Protein AF-A0A2G9U5D4-F1 (afdb_monomer)

Solvent-accessible surface area (backbone atoms only — not comparable to full-atom values): 11081 Å² total; per-residue (Å²): 141,69,71,67,62,56,55,55,47,53,54,52,52,55,51,50,53,53,52,48,56,51,50,54,49,53,50,51,51,49,51,50,51,59,58,58,65,70,75,65,90,74,86,70,88,57,79,79,78,77,76,72,78,80,72,72,90,71,63,67,60,67,72,62,49,59,72,67,43,84,50,100,70,32,22,86,14,58,31,61,30,86,85,62,40,39,37,40,33,22,24,51,44,82,57,93,80,40,85,80,23,40,10,20,43,31,41,34,37,51,57,90,76,40,58,48,74,53,70,69,26,66,78,26,69,26,54,30,43,24,41,40,47,34,89,79,41,76,62,35,34,40,36,20,7,63,58,15,35,42,36,36,25,45,88,66,45,78,75,45,74,44,75,39,75,92,70,39,40,29,58,40,60,49,73,78,48,91,48,26,37,36,38,24,30,95,68,89,47,75,47,77,47,78,65,134

pLDDT: mean 78.5, std 14.94, range [40.53, 95.31]

Radius of gyration: 25.46 Å; Cα contacts (8 Å, |Δi|>4): 356; chains: 1; bounding box: 59×68×62 Å

Organism: Teladorsagia circumcincta (NCBI:txid45464)

Sequence (196 aa):
MLRNSNAALHIRVSGLEVELAKKDRELTELIKRLQEGKSAGSAPLAPQLIVQQRGGRMFMNPERKEALAPGGVNADARAMDFNGEYWAVGVACSQARNIFSPFGIRILTISRQEFKLRECYPLHNGRSRVVVFSPFESSLLLSGGEDKRAVVSVDGAIRHQWRMPNEKPVWTGCWTAANKVSGGSLFVHIVQREFV

Mean predicted aligned error: 15.31 Å

Secondary structure (DSSP, 8-state):
--HHHHHHHHHHHHHHHHHHHHHHHHHHHHHHHHHHTTSSS----S---------S-----HHHHHTT--STTS-S-EEE-TTSSEEEEEEE---TT-SS--EEEEEEEE-SS-EEEEEEEEEESS-EEEEEE-SS-TTEEEEEETTSEEEEEETTEEEEEEEPGGGPPP-EEEEEETTEEEEE-SS--EEEEE--

Foldseek 3Di:
DPVVVVVVVVVVVVVVVVVVVVVVVVVVVVVVCVVVVVPDDDDPPPPPPPPPPLDDDADDDPVVVVQQDDDPFFAPEWDAAPVNQKIKGKGQQPPPPCQPQRIFIWIWGDDSHYTDTDHTQRDHNDTKQYWYADNVDRQWIWIWFPQQKIFIDGPSHTPDMDRHPPNAGFNDKDAPDPQWIWTAGPPGDTDIDGDD

Structure (mmCIF, N/CA/C/O backbone):
data_AF-A0A2G9U5D4-F1
#
_entry.id   AF-A0A2G9U5D4-F1
#
loop_
_atom_site.group_PDB
_atom_site.id
_atom_site.type_symbol
_atom_site.label_atom_id
_atom_site.label_alt_id
_atom_site.label_comp_id
_atom_site.label_asym_id
_atom_site.label_entity_id
_atom_site.label_seq_id
_atom_site.pdbx_PDB_ins_code
_atom_site.Cartn_x
_atom_site.Cartn_y
_atom_site.Cartn_z
_atom_site.occupancy
_atom_site.B_iso_or_equiv
_atom_site.auth_seq_id
_atom_site.auth_comp_id
_atom_site.auth_asym_id
_atom_site.auth_atom_id
_atom_site.pdbx_PDB_model_num
ATOM 1 N N . MET A 1 1 ? 1.155 53.163 40.309 1.00 52.00 1 MET A N 1
ATOM 2 C CA . MET A 1 1 ? 0.287 52.924 39.130 1.00 52.00 1 MET A CA 1
ATOM 3 C C . MET A 1 1 ? -0.081 51.432 38.944 1.00 52.00 1 MET A C 1
ATOM 5 O O . MET A 1 1 ? -0.093 50.959 37.822 1.00 52.00 1 MET A O 1
ATOM 9 N N . LEU A 1 2 ? -0.412 50.671 40.005 1.00 53.62 2 LEU A N 1
ATOM 10 C CA . LEU A 1 2 ? -0.672 49.209 39.916 1.00 53.62 2 LEU A CA 1
ATOM 11 C C . LEU A 1 2 ? -2.126 48.784 40.216 1.00 53.62 2 LEU A C 1
ATOM 13 O O . LEU A 1 2 ? -2.500 47.650 39.939 1.00 53.62 2 LEU A O 1
ATOM 17 N N . ARG A 1 3 ? -2.971 49.672 40.762 1.00 54.25 3 ARG A N 1
ATOM 18 C CA . ARG A 1 3 ? -4.353 49.327 41.156 1.00 54.25 3 ARG A CA 1
ATOM 19 C C . ARG A 1 3 ? -5.344 49.256 39.984 1.00 54.25 3 ARG A C 1
ATOM 21 O O . ARG A 1 3 ? -6.248 48.430 40.024 1.00 54.25 3 ARG A O 1
ATOM 28 N N . ASN A 1 4 ? -5.154 50.052 38.930 1.00 57.28 4 ASN A N 1
ATOM 29 C CA . ASN A 1 4 ? -6.104 50.115 37.807 1.00 57.28 4 ASN A CA 1
ATOM 30 C C . ASN A 1 4 ? -6.000 48.912 36.852 1.00 57.28 4 ASN A C 1
ATOM 32 O O . ASN A 1 4 ? -6.996 48.529 36.243 1.00 57.28 4 ASN A O 1
ATOM 36 N N . SER A 1 5 ? -4.829 48.275 36.759 1.00 58.66 5 SER A N 1
ATOM 37 C CA . SER A 1 5 ? -4.613 47.120 35.877 1.00 58.66 5 SER A CA 1
ATOM 38 C C . SER A 1 5 ? -5.345 45.860 36.357 1.00 58.66 5 SER A C 1
ATOM 40 O O . SER A 1 5 ? -5.852 45.103 35.535 1.00 58.66 5 SER A O 1
ATOM 42 N N . ASN A 1 6 ? -5.478 45.658 37.675 1.00 64.94 6 ASN A N 1
ATOM 43 C CA . ASN A 1 6 ? -6.210 44.512 38.232 1.00 64.94 6 ASN A CA 1
ATOM 44 C C . ASN A 1 6 ? -7.722 44.612 37.998 1.00 64.94 6 ASN A C 1
ATOM 46 O O . ASN A 1 6 ? -8.355 43.613 37.671 1.00 64.94 6 ASN A O 1
ATOM 50 N N . ALA A 1 7 ? -8.303 45.810 38.101 1.00 71.44 7 ALA A N 1
ATOM 51 C CA . ALA A 1 7 ? -9.727 46.008 37.831 1.00 71.44 7 ALA A CA 1
ATOM 52 C C . ALA A 1 7 ? -10.073 45.723 36.357 1.00 71.44 7 ALA A C 1
ATOM 54 O O . ALA A 1 7 ? -11.053 45.039 36.070 1.00 71.44 7 ALA A O 1
ATOM 55 N N . ALA A 1 8 ? -9.230 46.175 35.424 1.00 73.00 8 ALA A N 1
ATOM 56 C CA . ALA A 1 8 ? -9.409 45.907 33.997 1.00 73.00 8 ALA A CA 1
ATOM 57 C C . ALA A 1 8 ? -9.300 44.409 33.656 1.00 73.00 8 ALA A C 1
ATOM 59 O O . ALA A 1 8 ? -10.052 43.907 32.819 1.00 73.00 8 ALA A O 1
ATOM 60 N N . LEU A 1 9 ? -8.400 43.679 34.325 1.00 75.31 9 LEU A N 1
ATOM 61 C CA . LEU A 1 9 ? -8.276 42.229 34.168 1.00 75.31 9 LEU A CA 1
ATOM 62 C C . LEU A 1 9 ? -9.504 41.490 34.703 1.00 75.31 9 LEU A C 1
ATOM 64 O O . LEU A 1 9 ? -10.021 40.624 34.004 1.00 75.31 9 LEU A O 1
ATOM 68 N N . HIS A 1 10 ? -10.015 41.863 35.879 1.00 73.69 10 HIS A N 1
ATOM 69 C CA . HIS A 1 10 ? -11.231 41.257 36.428 1.00 73.69 10 HIS A CA 1
ATOM 70 C C . HIS A 1 10 ? -12.439 41.449 35.507 1.00 73.69 10 HIS A C 1
ATOM 72 O O . HIS A 1 10 ? -13.151 40.488 35.236 1.00 73.69 10 HIS A O 1
ATOM 78 N N . ILE A 1 11 ? -12.621 42.649 34.949 1.00 79.88 11 ILE A N 1
ATOM 79 C CA . ILE A 1 11 ? -13.705 42.924 33.992 1.00 79.88 11 ILE A CA 1
ATOM 80 C C . ILE A 1 11 ? -13.567 42.047 32.741 1.00 79.88 11 ILE A C 1
ATOM 82 O O . ILE A 1 11 ? -14.552 41.495 32.252 1.00 79.88 11 ILE A O 1
ATOM 86 N N . ARG A 1 12 ? -12.343 41.882 32.228 1.00 80.31 12 ARG A N 1
ATOM 87 C CA . ARG A 1 12 ? -12.081 41.056 31.044 1.00 80.31 12 ARG A CA 1
ATOM 88 C C . ARG A 1 12 ? -12.312 39.567 31.309 1.00 80.31 12 ARG A C 1
ATOM 90 O O . ARG A 1 12 ? -12.864 38.894 30.446 1.00 80.31 12 ARG A O 1
ATOM 97 N N . VAL A 1 13 ? -11.922 39.068 32.482 1.00 83.31 13 VAL A N 1
ATOM 98 C CA . VAL A 1 13 ? -12.158 37.673 32.888 1.00 83.31 13 VAL A CA 1
ATOM 99 C C . VAL A 1 13 ? -13.655 37.405 33.013 1.00 83.31 13 VAL A C 1
ATOM 101 O O . VAL A 1 13 ? -14.147 36.474 32.386 1.00 83.31 13 VAL A O 1
ATOM 104 N N . SER A 1 14 ? -14.404 38.276 33.694 1.00 81.69 14 SER A N 1
ATOM 105 C CA . SER A 1 14 ? -15.862 38.134 33.793 1.00 81.69 14 SER A CA 1
ATOM 106 C C . SER A 1 14 ? -16.560 38.231 32.430 1.00 81.69 14 SER A C 1
ATOM 108 O O . SER A 1 14 ? -17.530 37.520 32.184 1.00 81.69 14 SER A O 1
ATOM 110 N N . GLY A 1 15 ? -16.056 39.057 31.505 1.00 84.12 15 GLY A N 1
ATOM 111 C CA . GLY A 1 15 ? -16.557 39.098 30.127 1.00 84.12 15 GLY A CA 1
ATOM 112 C C . GLY A 1 15 ? -16.364 37.774 29.377 1.00 84.12 15 GLY A C 1
ATOM 113 O O . GLY A 1 15 ? -17.283 37.307 28.707 1.00 84.12 15 GLY A O 1
ATOM 114 N N . LEU A 1 16 ? -15.200 37.138 29.540 1.00 82.94 16 LEU A N 1
ATOM 115 C CA . LEU A 1 16 ? -14.899 35.838 28.932 1.00 82.94 16 LEU A CA 1
ATOM 116 C C . LEU A 1 16 ? -15.737 34.702 29.535 1.00 82.94 16 LEU A C 1
ATOM 118 O O . LEU A 1 16 ? -16.165 33.815 28.804 1.00 82.94 16 LEU A O 1
ATOM 122 N N . GLU A 1 17 ? -16.021 34.740 30.838 1.00 85.81 17 GLU A N 1
ATOM 123 C CA . GLU A 1 17 ? -16.899 33.763 31.502 1.00 85.81 17 GLU A CA 1
ATOM 124 C C . GLU A 1 17 ? -18.336 33.824 30.961 1.00 85.81 17 GLU A C 1
ATOM 126 O O . GLU A 1 17 ? -18.965 32.790 30.726 1.00 85.81 17 GLU A O 1
ATOM 131 N N . VAL A 1 18 ? -18.844 35.031 30.692 1.00 90.69 18 VAL A N 1
ATOM 132 C CA . VAL A 1 18 ? -20.168 35.225 30.079 1.00 90.69 18 VAL A CA 1
ATOM 133 C C . VAL A 1 18 ? -20.194 34.707 28.641 1.00 90.69 18 VAL A C 1
ATOM 135 O O . VAL A 1 18 ? -21.164 34.065 28.227 1.00 90.69 18 VAL A O 1
ATOM 138 N N . GLU A 1 19 ? -19.136 34.962 27.871 1.00 88.00 19 GLU A N 1
ATOM 139 C CA . GLU A 1 19 ? -19.034 34.493 26.490 1.00 88.00 19 GLU A CA 1
ATOM 140 C C . GLU A 1 19 ? -18.920 32.963 26.415 1.00 88.00 19 GLU A C 1
ATOM 142 O O . GLU A 1 19 ? -19.591 32.337 25.590 1.00 88.00 19 GLU A O 1
ATOM 147 N N . LEU A 1 20 ? -18.173 32.352 27.339 1.00 88.44 20 LEU A N 1
ATOM 148 C CA . LEU A 1 20 ? -18.082 30.901 27.487 1.00 88.44 20 LEU A CA 1
ATOM 149 C C . LEU A 1 20 ? -19.451 30.287 27.806 1.00 88.44 20 LEU A C 1
ATOM 151 O O . LEU A 1 20 ? -19.902 29.389 27.098 1.00 88.44 20 LEU A O 1
ATOM 155 N N . ALA A 1 21 ? -20.175 30.843 28.782 1.00 89.56 21 ALA A N 1
ATOM 156 C CA . ALA A 1 21 ? -21.513 30.371 29.136 1.00 89.56 21 ALA A CA 1
ATOM 157 C C . ALA A 1 21 ? -22.518 30.504 27.976 1.00 89.56 21 ALA A C 1
ATOM 159 O O . ALA A 1 21 ? -23.433 29.687 27.832 1.00 89.56 21 ALA A O 1
ATOM 160 N N . LYS A 1 22 ? -22.366 31.525 27.123 1.00 91.00 22 LYS A N 1
ATOM 161 C CA . LYS A 1 22 ? -23.173 31.674 25.905 1.00 91.00 22 LYS A CA 1
ATOM 162 C C . LYS A 1 22 ? -22.836 30.588 24.880 1.00 91.00 22 LYS A C 1
ATOM 164 O O . LYS A 1 22 ? -23.752 29.997 24.309 1.00 91.00 22 LYS A O 1
ATOM 169 N N . LYS A 1 23 ? -21.550 30.289 24.684 1.00 89.44 23 LYS A N 1
ATOM 170 C CA . LYS A 1 23 ? -21.090 29.232 23.772 1.00 89.44 23 LYS A CA 1
ATOM 171 C C . LYS A 1 23 ? -21.523 27.840 24.222 1.00 89.44 23 LYS A C 1
ATOM 173 O O . LYS A 1 23 ? -21.958 27.058 23.382 1.00 89.44 23 LYS A O 1
ATOM 178 N N . ASP A 1 24 ? -21.516 27.564 25.522 1.00 89.56 24 ASP A N 1
ATOM 179 C CA . ASP A 1 24 ? -22.004 26.293 26.069 1.00 89.56 24 ASP A CA 1
ATOM 180 C C . ASP A 1 24 ? -23.501 26.085 25.802 1.00 89.56 24 ASP A C 1
ATOM 182 O O . ASP A 1 24 ? -23.939 24.980 25.466 1.00 89.56 24 ASP A O 1
ATOM 186 N N . ARG A 1 25 ? -24.300 27.158 25.873 1.00 90.50 25 ARG A N 1
ATOM 187 C CA . ARG A 1 25 ? -25.726 27.109 25.511 1.00 90.50 25 ARG A CA 1
ATOM 188 C C . ARG A 1 25 ? -25.926 26.871 24.017 1.00 90.50 25 ARG A C 1
ATOM 190 O O . ARG A 1 25 ? -26.720 26.005 23.663 1.00 90.50 25 ARG A O 1
ATOM 197 N N . GLU A 1 26 ? -25.185 27.580 23.162 1.00 89.88 26 GLU A N 1
ATOM 198 C CA . GLU A 1 26 ? -25.213 27.373 21.703 1.00 89.88 26 GLU A CA 1
ATOM 199 C C . GLU A 1 26 ? -24.863 25.918 21.347 1.00 89.88 26 GLU A C 1
ATOM 201 O O . GLU A 1 26 ? -25.551 25.286 20.548 1.00 89.88 26 GLU A O 1
ATOM 206 N N . LEU A 1 27 ? -23.834 25.357 21.988 1.00 85.94 27 LEU A N 1
ATOM 207 C CA . LEU A 1 27 ? -23.384 23.983 21.770 1.00 85.94 27 LEU A CA 1
ATOM 208 C C . LEU A 1 27 ? -24.437 22.967 22.231 1.00 85.94 27 LEU A C 1
ATOM 210 O O . LEU A 1 27 ? -24.729 22.010 21.513 1.00 85.94 27 LEU A O 1
ATOM 214 N N . THR A 1 28 ? -25.065 23.206 23.383 1.00 89.69 28 THR A N 1
ATOM 215 C CA . THR A 1 28 ? -26.157 22.362 23.894 1.00 89.69 28 THR A CA 1
ATOM 216 C C . THR A 1 28 ? -27.368 22.386 22.957 1.00 89.69 28 THR A C 1
ATOM 218 O O . THR A 1 28 ? -27.962 21.343 22.680 1.00 89.69 28 THR A O 1
ATOM 221 N N . GLU A 1 29 ? -27.717 23.554 22.416 1.00 89.50 29 GLU A N 1
ATOM 222 C CA . GLU A 1 29 ? -28.816 23.695 21.460 1.00 89.50 29 GLU A CA 1
ATOM 223 C C . GLU A 1 29 ? -28.506 23.006 20.121 1.00 89.50 29 GLU A C 1
ATOM 225 O O . GLU A 1 29 ? -29.367 22.324 19.564 1.00 89.50 29 GLU A O 1
ATOM 230 N N . LEU A 1 30 ? -27.266 23.104 19.632 1.00 82.44 30 LEU A N 1
ATOM 231 C CA . LEU A 1 30 ? -26.800 22.384 18.442 1.00 82.44 30 LEU A CA 1
ATOM 232 C C . LEU A 1 30 ? -26.845 20.864 18.628 1.00 82.44 30 LEU A C 1
ATOM 234 O O . LEU A 1 30 ? -27.317 20.163 17.733 1.00 82.44 30 LEU A O 1
ATOM 238 N N . ILE A 1 31 ? -26.407 20.353 19.783 1.00 86.62 31 ILE A N 1
ATOM 239 C CA . ILE A 1 31 ? -26.500 18.923 20.115 1.00 86.62 31 ILE A CA 1
ATOM 240 C C . ILE A 1 31 ? -27.961 18.475 20.116 1.00 86.62 31 ILE A C 1
ATOM 242 O O . ILE A 1 31 ? -28.288 17.444 19.527 1.00 86.62 31 ILE A O 1
ATOM 246 N N . LYS A 1 32 ? -28.847 19.265 20.730 1.00 87.31 32 LYS A N 1
ATOM 247 C CA . LYS A 1 32 ? -30.279 18.971 20.778 1.00 87.31 32 LYS A CA 1
ATOM 248 C C . LYS A 1 32 ? -30.892 18.942 19.374 1.00 87.31 32 LYS A C 1
ATOM 250 O O . LYS A 1 32 ? -31.541 17.962 19.027 1.00 87.31 32 LYS A O 1
ATOM 255 N N . ARG A 1 33 ? -30.596 19.929 18.519 1.00 81.75 33 ARG A N 1
ATOM 256 C CA . ARG A 1 33 ? -31.046 19.953 17.112 1.00 81.75 33 ARG A CA 1
ATOM 257 C C . ARG A 1 33 ? -30.492 18.786 16.288 1.00 81.75 33 ARG A C 1
ATOM 259 O O . ARG A 1 33 ? -31.198 18.267 15.432 1.00 81.75 33 ARG A O 1
ATOM 266 N N . LEU A 1 34 ? -29.259 18.345 16.545 1.00 77.06 34 LEU A N 1
ATOM 267 C CA . LEU A 1 34 ? -28.669 17.153 15.917 1.00 77.06 34 LEU A CA 1
ATOM 268 C C . LEU A 1 34 ? -29.371 15.857 16.341 1.00 77.06 34 LEU A C 1
ATOM 270 O O . LEU A 1 34 ? -29.504 14.937 15.535 1.00 77.06 34 LEU A O 1
ATOM 274 N N . GLN A 1 35 ? -29.809 15.772 17.596 1.00 76.69 35 GLN A N 1
ATOM 275 C CA . GLN A 1 35 ? -30.554 14.623 18.112 1.00 76.69 35 GLN A CA 1
ATOM 276 C C . GLN A 1 35 ? -32.007 14.624 17.621 1.00 76.69 35 GLN A C 1
ATOM 278 O O . GLN A 1 35 ? -32.512 13.580 17.214 1.00 76.69 35 GLN A O 1
ATOM 283 N N . GLU A 1 36 ? -32.653 15.790 17.587 1.00 74.00 36 GLU A N 1
ATOM 284 C CA . GLU A 1 36 ? -34.034 15.968 17.118 1.00 74.00 36 GLU A CA 1
ATOM 285 C C . GLU A 1 36 ? -34.148 15.861 15.588 1.00 74.00 36 GLU A C 1
ATOM 287 O O . GLU A 1 36 ? -35.086 15.257 15.077 1.00 74.00 36 GLU A O 1
ATOM 292 N N . GLY A 1 37 ? -33.147 16.324 14.832 1.00 57.31 37 GLY A N 1
ATOM 293 C CA . GLY A 1 37 ? -33.054 16.115 13.381 1.00 57.31 37 GLY A CA 1
ATOM 294 C C . GLY A 1 37 ? -32.842 14.651 12.972 1.00 57.31 37 GLY A C 1
ATOM 295 O O . GLY A 1 37 ? -32.917 14.324 11.791 1.00 57.31 37 GLY A O 1
ATOM 296 N N . LYS A 1 38 ? -32.598 13.752 13.935 1.00 53.38 38 LYS A N 1
ATOM 297 C CA . LYS A 1 38 ? -32.424 12.312 13.710 1.00 53.38 38 LYS A CA 1
ATOM 298 C C . LYS A 1 38 ? -33.736 11.519 13.804 1.00 53.38 38 LYS A C 1
ATOM 300 O O . LYS A 1 38 ? -33.724 10.329 13.497 1.00 53.38 38 LYS A O 1
ATOM 305 N N . SER A 1 39 ? -34.851 12.141 14.212 1.00 50.84 39 SER A N 1
ATOM 306 C CA . SER A 1 39 ? -36.137 11.453 14.428 1.00 50.84 39 SER A CA 1
ATOM 307 C C . SER A 1 39 ? -37.252 11.804 13.435 1.00 50.84 39 SER A C 1
ATOM 309 O O . SER A 1 39 ? -38.342 11.246 13.548 1.00 50.84 39 SER A O 1
ATOM 311 N N . ALA A 1 40 ? -37.005 12.634 12.416 1.00 49.16 40 ALA A N 1
ATOM 312 C CA . ALA A 1 40 ? -38.021 12.967 11.417 1.00 49.16 40 ALA A CA 1
ATOM 313 C C . ALA A 1 40 ? -37.504 12.832 9.974 1.00 49.16 40 ALA A C 1
ATOM 315 O O . ALA A 1 40 ? -36.823 13.708 9.455 1.00 49.16 40 ALA A O 1
ATOM 316 N N . GLY A 1 41 ? -37.908 11.744 9.311 1.00 44.25 41 GLY A N 1
ATOM 317 C CA . GLY A 1 41 ? -38.158 11.740 7.867 1.00 44.25 41 GLY A CA 1
ATOM 318 C C . GLY A 1 41 ? -36.951 11.630 6.933 1.00 44.25 41 GLY A C 1
ATOM 319 O O . GLY A 1 41 ? -36.540 12.603 6.315 1.00 44.25 41 GLY A O 1
ATOM 320 N N . SER A 1 42 ? -36.461 10.411 6.733 1.00 40.53 42 SER A N 1
ATOM 321 C CA . SER A 1 42 ? -36.255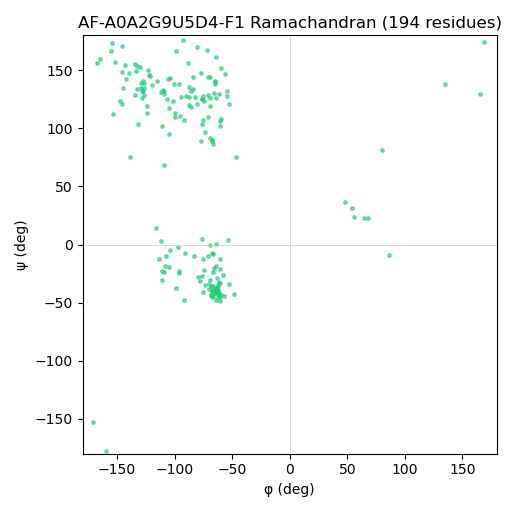 9.778 5.415 1.00 40.53 42 SER A CA 1
ATOM 322 C C . SER A 1 42 ? -35.360 8.558 5.606 1.00 40.53 42 SER A C 1
ATOM 324 O O . SER A 1 42 ? -34.332 8.613 6.278 1.00 40.53 42 SER A O 1
ATOM 326 N N . ALA A 1 43 ? -35.793 7.418 5.074 1.00 53.97 43 ALA A N 1
ATOM 327 C CA . ALA A 1 43 ? -35.013 6.193 5.112 1.00 53.97 43 ALA A CA 1
ATOM 328 C C . ALA A 1 43 ? -33.617 6.444 4.511 1.00 53.97 43 ALA A C 1
ATOM 330 O O . ALA A 1 43 ? -33.534 6.909 3.370 1.00 53.97 43 ALA A O 1
ATOM 331 N N . PRO A 1 44 ? -32.515 6.105 5.202 1.00 44.62 44 PRO A N 1
ATOM 332 C CA . PRO A 1 44 ? -31.246 6.003 4.524 1.00 44.62 44 PRO A CA 1
ATOM 333 C C . PRO A 1 44 ? -31.272 4.694 3.733 1.00 44.62 44 PRO A C 1
ATOM 335 O O . PRO A 1 44 ? -31.147 3.610 4.292 1.00 44.62 44 PRO A O 1
ATOM 338 N N . LEU A 1 45 ? -31.391 4.811 2.409 1.00 53.00 45 LEU A N 1
ATOM 339 C CA . LEU A 1 45 ? -30.945 3.786 1.455 1.00 53.00 45 LEU A CA 1
ATOM 340 C C . LEU A 1 45 ? -29.415 3.583 1.497 1.00 53.00 45 LEU A C 1
ATOM 342 O O . LEU A 1 45 ? -28.878 2.758 0.764 1.00 53.00 45 LEU A O 1
ATOM 346 N N . ALA A 1 46 ? -28.696 4.317 2.350 1.00 51.28 46 ALA A N 1
ATOM 347 C CA . ALA A 1 46 ? -27.320 3.999 2.679 1.00 51.28 46 ALA A CA 1
ATOM 348 C C . ALA A 1 46 ? -27.311 2.803 3.646 1.00 51.28 46 ALA A C 1
ATOM 350 O O . ALA A 1 46 ? -27.953 2.892 4.700 1.00 51.28 46 ALA A O 1
ATOM 351 N N . PRO A 1 47 ? -26.595 1.704 3.338 1.00 44.91 47 PRO A N 1
ATOM 352 C CA . PRO A 1 47 ? -26.407 0.631 4.302 1.00 44.91 47 PRO A CA 1
ATOM 353 C C . PRO A 1 47 ? -25.870 1.254 5.587 1.00 44.91 47 PRO A C 1
ATOM 355 O O . PRO A 1 47 ? -24.842 1.935 5.571 1.00 44.91 47 PRO A O 1
ATOM 358 N N . GLN A 1 48 ? -26.604 1.079 6.689 1.00 46.69 48 GLN A N 1
ATOM 359 C CA . GLN A 1 48 ? -26.121 1.510 7.990 1.00 46.69 48 GLN A CA 1
ATOM 360 C C . GLN A 1 48 ? -24.837 0.739 8.247 1.00 46.69 48 GLN A C 1
ATOM 362 O O . GLN A 1 48 ? -24.853 -0.471 8.471 1.00 46.69 48 GLN A O 1
ATOM 367 N N . LEU A 1 49 ? -23.715 1.440 8.133 1.00 45.34 49 LEU A N 1
ATOM 368 C CA . LEU A 1 49 ? -22.405 0.894 8.411 1.00 45.34 49 LEU A CA 1
ATOM 369 C C . LEU A 1 49 ? -22.376 0.672 9.921 1.00 45.34 49 LEU A C 1
ATOM 371 O O . LEU A 1 49 ? -22.116 1.591 10.698 1.00 45.34 49 LEU A O 1
ATOM 375 N N . ILE A 1 50 ? -22.757 -0.534 10.344 1.00 51.03 50 ILE A N 1
ATOM 376 C CA . ILE A 1 50 ? -22.643 -0.967 11.730 1.00 51.03 50 ILE A CA 1
ATOM 377 C C . ILE A 1 50 ? -21.144 -1.075 11.985 1.00 51.03 50 ILE A C 1
ATOM 379 O O . ILE A 1 50 ? -20.520 -2.107 11.747 1.00 51.03 50 ILE A O 1
ATOM 383 N N . VAL A 1 51 ? -20.548 0.028 12.434 1.00 52.28 51 VAL A N 1
ATOM 384 C CA . VAL A 1 51 ? -19.205 0.022 13.002 1.00 52.28 51 VAL A CA 1
ATOM 385 C C . VAL A 1 51 ? -19.325 -0.752 14.304 1.00 52.28 51 VAL A C 1
ATOM 387 O O . VAL A 1 51 ? -19.636 -0.195 15.356 1.00 52.28 51 VAL A O 1
ATOM 390 N N . GLN A 1 52 ? -19.151 -2.070 14.224 1.00 52.72 52 GLN A N 1
ATOM 391 C CA . GLN A 1 52 ? -19.047 -2.906 15.403 1.00 52.72 52 GLN A CA 1
ATOM 392 C C . GLN A 1 52 ? -17.842 -2.381 16.178 1.00 52.72 52 GLN A C 1
ATOM 394 O O . GLN A 1 52 ? -16.703 -2.518 15.725 1.00 52.72 52 GLN A O 1
ATOM 399 N N . GLN A 1 53 ? -18.083 -1.716 17.312 1.00 49.66 53 GLN A N 1
ATOM 400 C CA . GLN A 1 53 ? -16.996 -1.313 18.188 1.00 49.66 53 GLN A CA 1
ATOM 401 C C . GLN A 1 53 ? -16.285 -2.592 18.625 1.00 49.66 53 GLN A C 1
ATOM 403 O O . GLN A 1 53 ? -16.784 -3.342 19.465 1.00 49.66 53 GLN A O 1
ATOM 408 N N . ARG A 1 54 ? -15.133 -2.878 18.007 1.00 56.69 54 ARG A N 1
ATOM 409 C CA . ARG A 1 54 ? -14.198 -3.895 18.485 1.00 56.69 54 ARG A CA 1
ATOM 410 C C . ARG A 1 54 ? -13.655 -3.357 19.812 1.00 56.69 54 ARG A C 1
ATOM 412 O O . ARG A 1 54 ? -12.694 -2.599 19.836 1.00 56.69 54 ARG A O 1
ATOM 419 N N . GLY A 1 55 ? -14.381 -3.632 20.895 1.00 46.09 55 GLY A N 1
ATOM 420 C CA . GLY A 1 55 ? -14.056 -3.170 22.238 1.00 46.09 55 GLY A CA 1
ATOM 421 C C . GLY A 1 55 ? -12.740 -3.771 22.728 1.00 46.09 55 GLY A C 1
ATOM 422 O O . GLY A 1 55 ? -12.481 -4.954 22.524 1.00 46.09 55 GLY A O 1
ATOM 423 N N . GLY A 1 56 ? -11.925 -2.942 23.380 1.00 59.28 56 GLY A N 1
ATOM 424 C CA . GLY A 1 56 ? -10.632 -3.316 23.953 1.00 59.28 56 GLY A CA 1
ATOM 425 C C . GLY A 1 56 ? -9.549 -2.285 23.635 1.00 59.28 56 GLY A C 1
ATOM 426 O O . GLY A 1 56 ? -9.457 -1.775 22.520 1.00 59.28 56 GLY A O 1
ATOM 427 N N . ARG A 1 57 ? -8.705 -1.956 24.620 1.00 58.47 57 ARG A N 1
ATOM 428 C CA . ARG A 1 57 ? -7.500 -1.151 24.383 1.00 58.47 57 ARG A CA 1
ATOM 429 C C . ARG A 1 57 ? -6.493 -2.058 23.677 1.00 58.47 57 ARG A C 1
ATOM 431 O O . ARG A 1 57 ? -5.842 -2.868 24.323 1.00 58.47 57 ARG A O 1
ATOM 438 N N . MET A 1 58 ? -6.419 -1.981 22.351 1.00 63.44 58 MET A N 1
ATOM 439 C CA . MET A 1 58 ? -5.427 -2.736 21.585 1.00 63.44 58 MET A CA 1
ATOM 440 C C . MET A 1 58 ? -4.056 -2.080 21.765 1.00 63.44 58 MET A C 1
ATOM 442 O O . MET A 1 58 ? -3.887 -0.888 21.500 1.00 63.44 58 MET A O 1
ATOM 446 N N . PHE A 1 59 ? -3.081 -2.850 22.241 1.00 64.88 59 PHE A N 1
ATOM 447 C CA . PHE A 1 59 ? -1.727 -2.367 22.487 1.00 64.88 59 PHE A CA 1
ATOM 448 C C . PHE A 1 59 ? -0.800 -2.773 21.342 1.00 64.88 59 PHE A C 1
ATOM 450 O O . PHE A 1 59 ? -0.842 -3.896 20.846 1.00 64.88 59 PHE A O 1
ATOM 457 N N . MET A 1 60 ? 0.066 -1.849 20.939 1.00 70.38 60 MET A N 1
ATOM 458 C CA . MET A 1 60 ? 1.191 -2.114 20.051 1.00 70.38 60 MET A CA 1
ATOM 459 C C . MET A 1 60 ? 2.441 -1.531 20.697 1.00 70.38 60 MET A C 1
ATOM 461 O O . MET A 1 60 ? 2.382 -0.441 21.268 1.00 70.38 60 MET A O 1
ATOM 465 N N . ASN A 1 61 ? 3.559 -2.253 20.619 1.00 77.06 61 ASN A N 1
ATOM 466 C CA . ASN A 1 61 ? 4.838 -1.771 21.139 1.00 77.06 61 ASN A CA 1
ATOM 467 C C . ASN A 1 61 ? 5.167 -0.388 20.510 1.00 77.06 61 ASN A C 1
ATOM 469 O O . ASN A 1 61 ? 5.051 -0.260 19.286 1.00 77.06 61 ASN A O 1
ATOM 473 N N . PRO A 1 62 ? 5.556 0.631 21.30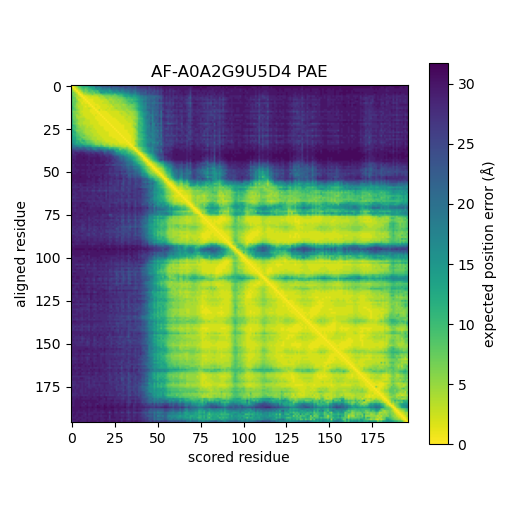4 1.00 75.81 62 PRO A N 1
ATOM 474 C CA . PRO A 1 62 ? 5.932 1.957 20.809 1.00 75.81 62 PRO A CA 1
ATOM 475 C C . PRO A 1 62 ? 6.931 1.944 19.644 1.00 75.81 62 PRO A C 1
ATOM 477 O O . PRO A 1 62 ? 6.693 2.615 18.644 1.00 75.81 62 PRO A O 1
ATOM 480 N N . GLU A 1 63 ? 7.965 1.104 19.689 1.00 75.25 63 GLU A N 1
ATOM 481 C CA . GLU A 1 63 ? 8.962 0.981 18.611 1.00 75.25 63 GLU A CA 1
ATOM 482 C C . GLU A 1 63 ? 8.318 0.501 17.300 1.00 75.25 63 GLU A C 1
ATOM 484 O O . GLU A 1 63 ? 8.607 0.978 16.202 1.00 75.25 63 GLU A O 1
ATOM 489 N N . ARG A 1 64 ? 7.366 -0.433 17.412 1.00 76.12 64 ARG A N 1
ATOM 490 C CA . ARG A 1 64 ? 6.591 -0.938 16.269 1.00 76.12 64 ARG A CA 1
ATOM 491 C C . ARG A 1 64 ? 5.634 0.124 15.727 1.00 76.12 64 ARG A C 1
ATOM 493 O O . ARG A 1 64 ? 5.357 0.132 14.530 1.00 76.12 64 ARG A O 1
ATOM 500 N N . LYS A 1 65 ? 5.140 1.019 16.587 1.00 77.25 65 LYS A N 1
ATOM 501 C CA . LYS A 1 65 ? 4.324 2.181 16.203 1.00 77.25 65 LYS A CA 1
ATOM 502 C C . LYS A 1 65 ? 5.139 3.205 15.430 1.00 77.25 65 LYS A C 1
ATOM 504 O O . LYS A 1 65 ? 4.670 3.669 14.395 1.00 77.25 65 LYS A O 1
ATOM 509 N N . GLU A 1 66 ? 6.352 3.498 15.877 1.00 76.38 66 GLU A N 1
ATOM 510 C CA . GLU A 1 66 ? 7.278 4.383 15.168 1.00 76.38 66 GLU A CA 1
ATOM 511 C C . GLU A 1 66 ? 7.670 3.818 13.800 1.00 76.38 66 GLU A C 1
ATOM 513 O O . GLU A 1 66 ? 7.641 4.542 12.808 1.00 76.38 66 GLU A O 1
ATOM 518 N N . ALA A 1 67 ? 7.894 2.503 13.700 1.00 72.88 67 ALA A N 1
ATOM 519 C CA . ALA A 1 67 ? 8.169 1.839 12.424 1.00 72.88 67 ALA A CA 1
ATOM 520 C C . ALA A 1 67 ? 7.033 1.978 11.387 1.00 72.88 67 ALA A C 1
ATOM 522 O O . ALA A 1 67 ? 7.278 1.827 10.191 1.00 72.88 67 ALA A O 1
ATOM 523 N N . LEU A 1 68 ? 5.803 2.266 11.827 1.00 77.31 68 LEU A N 1
ATOM 524 C CA . LEU A 1 68 ? 4.635 2.503 10.972 1.00 77.31 68 LEU A CA 1
ATOM 525 C C . LEU A 1 68 ? 4.264 3.986 10.852 1.00 77.31 68 LEU A C 1
ATOM 527 O O . LEU A 1 68 ? 3.331 4.320 10.111 1.00 77.31 68 LEU A O 1
ATOM 531 N N . ALA A 1 69 ? 4.937 4.881 11.577 1.00 73.88 69 ALA A N 1
ATOM 532 C CA . ALA A 1 69 ? 4.591 6.293 11.603 1.00 73.88 69 ALA A CA 1
ATOM 533 C C . ALA A 1 69 ? 4.795 6.930 10.217 1.00 73.88 69 ALA A C 1
ATOM 535 O O . ALA A 1 69 ? 5.745 6.582 9.506 1.00 73.88 69 ALA A O 1
ATOM 536 N N . PRO A 1 70 ? 3.891 7.828 9.788 1.00 65.94 70 PRO A N 1
ATOM 537 C CA . PRO A 1 70 ? 4.146 8.666 8.625 1.00 65.94 70 PRO A CA 1
ATOM 538 C C . PRO A 1 70 ? 5.317 9.600 8.943 1.00 65.94 70 PRO A C 1
ATOM 540 O O . PRO A 1 70 ? 5.430 10.102 10.059 1.00 65.94 70 PRO A O 1
ATOM 543 N N . GLY A 1 71 ? 6.209 9.820 7.984 1.00 64.81 71 GLY A N 1
ATOM 544 C CA . GLY A 1 71 ? 7.384 10.658 8.193 1.00 64.81 71 GLY A CA 1
ATOM 545 C C . GLY A 1 71 ? 8.373 10.539 7.046 1.00 64.81 71 GLY A C 1
ATOM 546 O O . GLY A 1 71 ? 8.211 9.699 6.170 1.00 64.81 71 GLY A O 1
ATOM 547 N N . GLY A 1 72 ? 9.430 11.353 7.070 1.00 63.00 72 GLY A N 1
ATOM 548 C CA . GLY A 1 72 ? 10.371 11.474 5.950 1.00 63.00 72 GLY A CA 1
ATOM 549 C C . GLY A 1 72 ? 11.110 10.190 5.555 1.00 63.00 72 GLY A C 1
ATOM 550 O O . GLY A 1 72 ? 11.730 10.175 4.496 1.00 63.00 72 GLY A O 1
ATOM 551 N N . VAL A 1 73 ? 11.053 9.136 6.375 1.00 66.25 73 VAL A N 1
ATOM 552 C CA . VAL A 1 73 ? 11.730 7.847 6.156 1.00 66.25 73 VAL A CA 1
ATOM 553 C C . VAL A 1 73 ? 10.786 6.788 5.570 1.00 66.25 73 VAL A C 1
ATOM 555 O O . VAL A 1 73 ? 11.203 6.011 4.716 1.00 66.25 73 VAL A O 1
ATOM 558 N N . ASN A 1 74 ? 9.517 6.762 5.985 1.00 69.94 74 ASN A N 1
ATOM 559 C CA . ASN A 1 74 ? 8.536 5.790 5.502 1.00 69.94 74 ASN A CA 1
ATOM 560 C C . ASN A 1 74 ? 7.828 6.293 4.243 1.00 69.94 74 ASN A C 1
ATOM 562 O O . ASN A 1 74 ? 7.752 7.491 3.985 1.00 69.94 74 ASN A O 1
ATOM 566 N N . ALA A 1 75 ? 7.312 5.364 3.446 1.00 68.31 75 ALA A N 1
ATOM 567 C CA . ALA A 1 75 ? 6.527 5.714 2.277 1.00 68.31 75 ALA A CA 1
ATOM 568 C C . ALA A 1 75 ? 5.108 6.143 2.702 1.00 68.31 75 ALA A C 1
ATOM 570 O O . ALA A 1 75 ? 4.547 5.641 3.677 1.00 68.31 75 ALA A O 1
ATOM 571 N N . ASP A 1 76 ? 4.507 7.073 1.959 1.00 76.31 76 ASP A N 1
ATOM 572 C CA . ASP A 1 76 ? 3.179 7.615 2.291 1.00 76.31 76 ASP A CA 1
ATOM 573 C C . ASP A 1 76 ? 2.036 6.636 1.962 1.00 76.31 76 ASP A C 1
ATOM 575 O O . ASP A 1 76 ? 0.895 6.830 2.382 1.00 76.31 76 ASP A O 1
ATOM 579 N N . ALA A 1 77 ? 2.334 5.572 1.213 1.00 89.19 77 ALA A N 1
ATOM 580 C CA . ALA A 1 77 ? 1.351 4.632 0.696 1.00 89.19 77 ALA A CA 1
ATOM 581 C C . ALA A 1 77 ? 0.848 3.661 1.771 1.00 89.19 77 ALA A C 1
ATOM 583 O O . ALA A 1 77 ? 1.631 2.957 2.415 1.00 89.19 77 ALA A O 1
ATOM 584 N N . ARG A 1 78 ? -0.473 3.603 1.949 1.00 92.19 78 ARG A N 1
ATOM 585 C CA . ARG A 1 78 ? -1.140 2.766 2.952 1.00 92.19 78 ARG A CA 1
ATOM 586 C C . ARG A 1 78 ? -2.432 2.204 2.380 1.00 92.19 78 ARG A C 1
ATOM 588 O O . ARG A 1 78 ? -3.151 2.928 1.700 1.00 92.19 78 ARG A O 1
ATOM 595 N N . ALA A 1 79 ? -2.756 0.962 2.717 1.00 93.12 79 ALA A N 1
ATOM 596 C CA . ALA A 1 79 ? -4.050 0.370 2.395 1.00 93.12 79 ALA A CA 1
ATOM 597 C C . ALA A 1 79 ? -4.514 -0.584 3.484 1.00 93.12 79 ALA A C 1
ATOM 599 O O . ALA A 1 79 ? -3.711 -1.245 4.138 1.00 93.12 79 ALA A O 1
ATOM 600 N N . MET A 1 80 ? -5.826 -0.652 3.650 1.00 92.81 80 MET A N 1
ATOM 601 C CA . MET A 1 80 ? -6.497 -1.680 4.430 1.00 92.81 80 MET A CA 1
ATOM 602 C C . MET A 1 80 ? -7.125 -2.674 3.458 1.00 92.81 80 MET A C 1
ATOM 604 O O . MET A 1 80 ? -7.556 -2.274 2.373 1.00 92.81 80 MET A O 1
ATOM 608 N N . ASP A 1 81 ? -7.121 -3.955 3.803 1.00 92.12 81 ASP A N 1
ATOM 609 C CA . ASP A 1 81 ? -7.830 -4.953 3.012 1.00 92.12 81 ASP A CA 1
ATOM 610 C C . ASP A 1 81 ? -9.351 -4.811 3.183 1.00 92.12 81 ASP A C 1
ATOM 612 O O . ASP A 1 81 ? -9.838 -4.114 4.076 1.00 92.12 81 ASP A O 1
ATOM 616 N N . PHE A 1 82 ? -10.114 -5.483 2.322 1.00 86.56 82 PHE A N 1
ATOM 617 C CA . PHE A 1 82 ? -11.576 -5.399 2.339 1.00 86.56 82 PHE A CA 1
ATOM 618 C C . PHE A 1 82 ? -12.188 -5.870 3.672 1.00 86.56 82 PHE A C 1
ATOM 620 O O . PHE A 1 82 ? -13.183 -5.303 4.122 1.00 86.56 82 PHE A O 1
ATOM 627 N N . ASN A 1 83 ? -11.574 -6.858 4.334 1.00 88.06 83 ASN A N 1
ATOM 628 C CA . ASN A 1 83 ? -12.076 -7.414 5.593 1.00 88.06 83 ASN A CA 1
ATOM 629 C C . ASN A 1 83 ? -11.664 -6.590 6.830 1.00 88.06 83 ASN A C 1
ATOM 631 O O . ASN A 1 83 ? -12.158 -6.840 7.935 1.00 88.06 83 ASN A O 1
ATOM 635 N N . GLY A 1 84 ? -10.762 -5.615 6.676 1.00 87.31 84 GLY A N 1
ATOM 636 C CA . GLY A 1 84 ? -10.214 -4.829 7.784 1.00 87.31 84 GLY A CA 1
ATOM 637 C C . GLY A 1 84 ? -9.320 -5.636 8.731 1.00 87.31 84 GLY A C 1
ATOM 638 O O . GLY A 1 84 ? -9.161 -5.276 9.900 1.00 87.31 84 GLY A O 1
ATOM 639 N N . GLU A 1 85 ? -8.768 -6.748 8.255 1.00 88.75 85 GLU A N 1
ATOM 640 C CA . GLU A 1 85 ? -7.887 -7.646 9.004 1.00 88.75 85 GLU A CA 1
ATOM 641 C C . GLU A 1 85 ? -6.412 -7.345 8.749 1.00 88.75 85 GLU A C 1
ATOM 643 O O . GLU A 1 85 ? -5.563 -7.648 9.591 1.00 88.75 85 GLU A O 1
ATOM 648 N N . TYR A 1 86 ? -6.094 -6.717 7.620 1.00 91.25 86 TYR A N 1
ATOM 649 C CA . TYR A 1 86 ? -4.737 -6.393 7.219 1.00 91.25 86 TYR A CA 1
ATOM 650 C C . TYR A 1 86 ? -4.599 -4.914 6.894 1.00 91.25 86 TYR A C 1
ATOM 652 O O . TYR A 1 86 ? -5.395 -4.319 6.170 1.00 91.25 86 TYR A O 1
ATOM 660 N N . TRP A 1 87 ? -3.527 -4.319 7.405 1.00 92.12 87 TRP A N 1
ATOM 661 C CA . TRP A 1 87 ? -3.127 -2.959 7.089 1.00 92.12 87 TRP A CA 1
ATOM 662 C C . TRP A 1 87 ? -1.701 -2.959 6.552 1.00 92.12 87 TRP A C 1
ATOM 664 O O . TRP A 1 87 ? -0.753 -3.280 7.266 1.00 92.12 87 TRP A O 1
ATOM 674 N N . ALA A 1 88 ? -1.555 -2.626 5.277 1.00 92.56 88 ALA A N 1
ATOM 675 C CA . ALA A 1 88 ? -0.281 -2.539 4.592 1.00 92.56 88 ALA A CA 1
ATOM 676 C C . ALA A 1 88 ? 0.222 -1.095 4.582 1.00 92.56 88 ALA A C 1
ATOM 678 O O . ALA A 1 88 ? -0.534 -0.151 4.336 1.00 92.56 88 ALA A O 1
ATOM 679 N N . VAL A 1 89 ? 1.519 -0.932 4.828 1.00 92.00 89 VAL A N 1
ATOM 680 C CA . VAL A 1 89 ? 2.206 0.360 4.867 1.00 92.00 89 VAL A CA 1
ATOM 681 C C . VAL A 1 89 ? 3.506 0.247 4.083 1.00 92.00 89 VAL A C 1
ATOM 683 O O . VAL A 1 89 ? 4.305 -0.659 4.325 1.00 92.00 89 VAL A O 1
ATOM 686 N N . GLY A 1 90 ? 3.730 1.171 3.152 1.00 90.69 90 GLY A N 1
ATOM 687 C CA . GLY A 1 90 ? 5.031 1.348 2.521 1.00 90.69 90 GLY A CA 1
ATOM 688 C C . GLY A 1 90 ? 6.035 1.902 3.531 1.00 90.69 90 GLY A C 1
ATOM 689 O O . GLY A 1 90 ? 5.796 2.926 4.163 1.00 90.69 90 GLY A O 1
ATOM 690 N N . VAL A 1 91 ? 7.173 1.243 3.693 1.00 88.00 91 VAL A N 1
ATOM 691 C CA . VAL A 1 91 ? 8.203 1.618 4.669 1.00 88.00 91 VAL A CA 1
ATOM 692 C C . VAL A 1 91 ? 9.582 1.586 4.022 1.00 88.00 91 VAL A C 1
ATOM 694 O O . VAL A 1 91 ? 9.810 0.846 3.062 1.00 88.00 91 VAL A O 1
ATOM 697 N N . ALA A 1 92 ? 10.526 2.349 4.568 1.00 85.06 92 ALA A N 1
ATOM 698 C CA . ALA A 1 92 ? 11.928 2.022 4.344 1.00 85.06 92 ALA A CA 1
ATOM 699 C C . ALA A 1 92 ? 12.245 0.749 5.139 1.00 85.06 92 ALA A C 1
ATOM 701 O O . ALA A 1 92 ? 11.951 0.655 6.335 1.00 85.06 92 ALA A O 1
ATOM 702 N N . CYS A 1 93 ? 12.827 -0.256 4.491 1.00 76.88 93 CYS A N 1
ATOM 703 C CA . CYS A 1 93 ? 13.298 -1.430 5.204 1.00 76.88 93 CYS A CA 1
ATOM 704 C C . CYS A 1 93 ? 14.613 -1.053 5.910 1.00 76.88 93 CYS A C 1
ATOM 706 O O . CYS A 1 93 ? 15.671 -0.982 5.299 1.00 76.88 93 CYS A O 1
ATOM 708 N N . SER A 1 94 ? 14.554 -0.838 7.227 1.00 60.50 94 SER A N 1
ATOM 709 C CA . SER A 1 94 ? 15.728 -0.594 8.083 1.00 60.50 94 SER A CA 1
ATOM 710 C C . SER A 1 94 ? 16.634 -1.821 8.267 1.00 60.50 94 SER A C 1
ATOM 712 O O . SER A 1 94 ? 17.642 -1.753 8.969 1.00 60.50 94 SER A O 1
ATOM 714 N N . GLN A 1 95 ? 16.293 -2.965 7.663 1.00 56.84 95 GLN A N 1
ATOM 715 C CA . GLN A 1 95 ? 17.123 -4.160 7.734 1.00 56.84 95 GLN A CA 1
ATOM 716 C C . GLN A 1 95 ? 18.390 -3.955 6.899 1.00 56.84 95 GLN A C 1
ATOM 718 O O . GLN A 1 95 ? 18.354 -3.991 5.671 1.00 56.84 95 GLN A O 1
ATOM 723 N N . ALA A 1 96 ? 19.519 -3.827 7.596 1.00 46.19 96 ALA A N 1
ATOM 724 C CA . ALA A 1 96 ? 20.883 -3.640 7.092 1.00 46.19 96 ALA A CA 1
ATOM 725 C C . ALA A 1 96 ? 21.382 -4.672 6.049 1.00 46.19 96 ALA A C 1
ATOM 727 O O . ALA A 1 96 ? 22.539 -4.623 5.646 1.00 46.19 96 ALA A O 1
ATOM 728 N N . ARG A 1 97 ? 20.543 -5.619 5.608 1.00 53.00 97 ARG A N 1
ATOM 729 C CA . ARG A 1 97 ? 20.886 -6.667 4.637 1.00 53.00 97 ARG A CA 1
ATOM 730 C C . ARG A 1 97 ? 20.267 -6.483 3.247 1.00 53.00 97 ARG A C 1
ATOM 732 O O . ARG A 1 97 ? 20.690 -7.182 2.336 1.00 53.00 97 ARG A O 1
ATOM 739 N N . ASN A 1 98 ? 19.332 -5.549 3.046 1.00 60.44 98 ASN A N 1
ATOM 740 C CA . ASN A 1 98 ? 18.707 -5.317 1.734 1.00 60.44 98 ASN A CA 1
ATOM 741 C C . ASN A 1 98 ? 19.151 -3.997 1.100 1.00 60.44 98 ASN A C 1
ATOM 743 O O . ASN A 1 98 ? 18.367 -3.071 0.918 1.00 60.44 98 ASN A O 1
ATOM 747 N N . ILE A 1 99 ? 20.430 -3.936 0.718 1.00 64.44 99 ILE A N 1
ATOM 748 C CA . ILE A 1 99 ? 21.010 -2.794 -0.013 1.00 64.44 99 ILE A CA 1
ATOM 749 C C . ILE A 1 99 ? 20.345 -2.638 -1.393 1.00 64.44 99 ILE A C 1
ATOM 751 O O . ILE A 1 99 ? 20.239 -1.535 -1.921 1.00 64.44 99 ILE A O 1
ATOM 755 N N . PHE A 1 100 ? 19.861 -3.741 -1.970 1.00 69.38 100 PHE A N 1
ATOM 756 C CA . PHE A 1 100 ? 19.271 -3.742 -3.305 1.00 69.38 100 PHE A CA 1
ATOM 757 C C . PHE A 1 100 ? 17.831 -3.243 -3.340 1.00 69.38 100 PHE A C 1
ATOM 759 O O . PHE A 1 100 ? 17.450 -2.688 -4.361 1.00 69.38 100 PHE A O 1
ATOM 766 N N . SER A 1 101 ? 17.073 -3.389 -2.249 1.00 73.88 101 SER A N 1
ATOM 767 C CA . SER A 1 101 ? 15.667 -2.977 -2.149 1.00 73.88 101 SER A CA 1
ATOM 768 C C . SER A 1 101 ? 15.406 -2.318 -0.791 1.00 73.88 101 SER A C 1
ATOM 770 O O . SER A 1 101 ? 14.829 -2.935 0.109 1.00 73.88 101 SER A O 1
ATOM 772 N N . PRO A 1 102 ? 15.866 -1.063 -0.617 1.00 81.75 102 PRO A N 1
ATOM 773 C CA . PRO A 1 102 ? 15.747 -0.325 0.639 1.00 81.75 102 PRO A CA 1
ATOM 774 C C . PRO A 1 102 ? 14.304 0.043 1.007 1.00 81.75 102 PRO A C 1
ATOM 776 O O . PRO A 1 102 ? 14.070 0.533 2.111 1.00 81.75 102 PRO A O 1
ATOM 779 N N . PHE A 1 103 ? 13.330 -0.185 0.123 1.00 87.88 103 PHE A N 1
ATOM 780 C CA . PHE A 1 103 ? 11.921 0.092 0.374 1.00 87.88 103 PHE A CA 1
ATOM 781 C C . PHE A 1 103 ? 11.076 -1.167 0.225 1.00 87.88 103 PHE A C 1
ATOM 783 O O . PHE A 1 103 ? 11.330 -2.050 -0.595 1.00 87.88 103 PHE A O 1
ATOM 790 N N . GLY A 1 104 ? 10.034 -1.245 1.036 1.00 89.94 104 GLY A N 1
ATOM 791 C CA . GLY A 1 104 ? 9.206 -2.429 1.103 1.00 89.94 104 GLY A CA 1
ATOM 792 C C . GLY A 1 104 ? 7.842 -2.162 1.690 1.00 89.94 104 GLY A C 1
ATOM 793 O O . GLY A 1 104 ? 7.490 -1.027 2.014 1.00 89.94 104 GLY A O 1
ATOM 794 N N . ILE A 1 105 ? 7.065 -3.229 1.812 1.00 91.69 105 ILE A N 1
ATOM 795 C CA . ILE A 1 105 ? 5.740 -3.182 2.413 1.00 91.69 105 ILE A CA 1
ATOM 796 C C . ILE A 1 105 ? 5.771 -3.937 3.728 1.00 91.69 105 ILE A C 1
ATOM 798 O O . ILE A 1 105 ? 6.244 -5.068 3.798 1.00 91.69 105 ILE A O 1
ATOM 802 N N . ARG A 1 106 ? 5.239 -3.317 4.775 1.00 90.31 106 ARG A N 1
ATOM 803 C CA . ARG A 1 106 ? 5.028 -3.952 6.069 1.00 90.31 106 ARG A CA 1
ATOM 804 C C . ARG A 1 106 ? 3.535 -4.138 6.290 1.00 90.31 106 ARG A C 1
ATOM 806 O O . ARG A 1 106 ? 2.764 -3.206 6.074 1.00 90.31 106 ARG A O 1
ATOM 813 N N . ILE A 1 107 ? 3.137 -5.331 6.720 1.00 90.69 107 ILE A N 1
ATOM 814 C CA . ILE A 1 107 ? 1.731 -5.664 6.972 1.00 90.69 107 ILE A CA 1
ATOM 815 C C . ILE A 1 107 ? 1.498 -5.788 8.476 1.00 90.69 107 ILE A C 1
ATOM 817 O O . ILE A 1 107 ? 2.221 -6.495 9.178 1.00 90.69 107 ILE A O 1
ATOM 821 N N . LEU A 1 108 ? 0.471 -5.109 8.968 1.00 90.38 108 LEU A N 1
ATOM 822 C CA . LEU A 1 108 ? -0.074 -5.268 10.304 1.00 90.38 108 LEU A CA 1
ATOM 823 C C . LEU A 1 108 ? -1.339 -6.122 10.223 1.00 90.38 108 LEU A C 1
ATOM 825 O O . LEU A 1 108 ? -2.280 -5.767 9.520 1.00 90.38 108 LEU A O 1
ATOM 829 N N . THR A 1 109 ? -1.371 -7.231 10.955 1.00 90.06 109 THR A N 1
ATOM 830 C CA . THR A 1 109 ? -2.587 -8.022 11.153 1.00 90.06 109 THR A CA 1
ATOM 831 C C . THR A 1 109 ? -3.351 -7.480 12.359 1.00 90.06 109 THR A C 1
ATOM 833 O O . THR A 1 109 ? -2.789 -7.336 13.448 1.00 90.06 109 THR A O 1
ATOM 836 N N . ILE A 1 110 ? -4.629 -7.173 12.153 1.00 87.56 110 ILE A N 1
ATOM 837 C CA . ILE A 1 110 ? -5.548 -6.584 13.123 1.00 87.56 110 ILE A CA 1
ATOM 838 C C . ILE A 1 110 ? -6.497 -7.679 13.608 1.00 87.56 110 ILE A C 1
ATOM 840 O O . ILE A 1 110 ? -7.526 -7.964 12.993 1.00 87.56 110 ILE A O 1
ATOM 844 N N . SER A 1 111 ? -6.152 -8.293 14.737 1.00 81.38 111 SER A N 1
ATOM 845 C CA . SER A 1 111 ? -7.037 -9.240 15.416 1.00 81.38 111 SER A CA 1
ATOM 846 C C . SER A 1 111 ? -7.886 -8.528 16.476 1.00 81.38 111 SER A C 1
ATOM 848 O O . SER A 1 111 ? -7.714 -7.339 16.741 1.00 81.38 111 SER A O 1
ATOM 850 N N . ARG A 1 112 ? -8.812 -9.250 17.120 1.00 74.00 112 ARG A N 1
ATOM 851 C CA . ARG A 1 112 ? -9.591 -8.703 18.248 1.00 74.00 112 ARG A CA 1
ATOM 852 C C . ARG A 1 112 ? -8.743 -8.421 19.493 1.00 74.00 112 ARG A C 1
ATOM 854 O O . ARG A 1 112 ? -9.169 -7.642 20.335 1.00 74.00 112 ARG A O 1
ATOM 861 N N . GLN A 1 113 ? -7.602 -9.090 19.637 1.00 72.88 113 GLN A N 1
ATOM 862 C CA . GLN A 1 113 ? -6.818 -9.102 20.876 1.00 72.88 113 GLN A CA 1
ATOM 863 C C . GLN A 1 113 ? -5.491 -8.352 20.730 1.00 72.88 113 GLN A C 1
ATOM 865 O O . GLN A 1 113 ? -5.012 -7.758 21.692 1.00 72.88 113 GLN A O 1
ATOM 870 N N . GLU A 1 114 ? -4.913 -8.339 19.529 1.00 76.62 114 GLU A N 1
ATOM 871 C CA . GLU A 1 114 ? -3.589 -7.774 19.287 1.00 76.62 114 GLU A CA 1
ATOM 872 C C . GLU A 1 114 ? -3.386 -7.240 17.864 1.00 76.62 114 GLU A C 1
ATOM 874 O O . GLU A 1 114 ? -4.011 -7.688 16.894 1.00 76.62 114 GLU A O 1
ATOM 879 N N . PHE A 1 115 ? -2.423 -6.323 17.759 1.00 84.69 115 PHE A N 1
ATOM 880 C CA . PHE A 1 115 ? -1.808 -5.903 16.508 1.00 84.69 115 PHE A CA 1
ATOM 881 C C . PHE A 1 115 ? -0.515 -6.685 16.279 1.00 84.69 115 PHE A C 1
ATOM 883 O O . PHE A 1 115 ? 0.498 -6.456 16.950 1.00 84.69 115 PHE A O 1
ATOM 890 N N . LYS A 1 116 ? -0.521 -7.578 15.290 1.00 86.56 116 LYS A N 1
ATOM 891 C CA . LYS A 1 116 ? 0.662 -8.360 14.931 1.00 86.56 116 LYS A CA 1
ATOM 892 C C . LYS A 1 116 ? 1.358 -7.750 13.723 1.00 86.56 116 LYS A C 1
ATOM 894 O O . LYS A 1 116 ? 0.860 -7.807 12.602 1.00 86.56 116 LYS A O 1
ATOM 899 N N . LEU A 1 117 ? 2.530 -7.168 13.959 1.00 86.81 117 LEU A N 1
ATOM 900 C CA . LEU A 1 117 ? 3.368 -6.609 12.904 1.00 86.81 117 LEU A CA 1
ATOM 901 C C . LEU A 1 117 ? 4.170 -7.721 12.221 1.00 86.81 117 LEU A C 1
ATOM 903 O O . LEU A 1 117 ? 4.946 -8.406 12.887 1.00 86.81 117 LEU A O 1
ATOM 907 N N . ARG A 1 118 ? 3.986 -7.889 10.910 1.00 86.44 118 ARG A N 1
ATOM 908 C CA . ARG A 1 118 ? 4.787 -8.798 10.082 1.00 86.44 118 ARG A CA 1
ATOM 909 C C . ARG A 1 118 ? 6.131 -8.165 9.701 1.00 86.44 118 ARG A C 1
ATOM 911 O O . ARG A 1 118 ? 6.386 -6.977 9.936 1.00 86.44 118 ARG A O 1
ATOM 918 N N . GLU A 1 119 ? 7.003 -8.985 9.127 1.00 82.81 119 GLU A N 1
ATOM 919 C CA . GLU A 1 119 ? 8.289 -8.549 8.583 1.00 82.81 119 GLU A CA 1
ATOM 920 C C . GLU A 1 119 ? 8.115 -7.576 7.399 1.00 82.81 119 GLU A C 1
ATOM 922 O O . GLU A 1 119 ? 7.033 -7.454 6.823 1.00 82.81 119 GLU A O 1
ATOM 927 N N . CYS A 1 120 ? 9.177 -6.827 7.079 1.00 86.81 120 CYS A N 1
ATOM 928 C CA . CYS A 1 120 ? 9.215 -5.960 5.895 1.00 86.81 120 CYS A CA 1
ATOM 929 C C . CYS A 1 120 ? 9.406 -6.840 4.661 1.00 86.81 120 CYS A C 1
ATOM 931 O O . CYS A 1 120 ? 10.370 -7.601 4.622 1.00 86.81 120 CYS A O 1
ATOM 933 N N . TYR A 1 121 ? 8.558 -6.698 3.647 1.00 90.19 121 TYR A N 1
ATOM 934 C CA . TYR A 1 121 ? 8.763 -7.318 2.343 1.00 90.19 121 TYR A CA 1
ATOM 935 C C . TYR A 1 121 ? 9.530 -6.344 1.436 1.00 90.19 121 TYR A C 1
ATOM 937 O O . TYR A 1 121 ? 8.950 -5.332 1.032 1.00 90.19 121 TYR A O 1
ATOM 945 N N . PRO A 1 122 ? 10.819 -6.589 1.138 1.00 89.88 122 PRO A N 1
ATOM 946 C CA . PRO A 1 122 ? 11.670 -5.683 0.365 1.00 89.88 122 PRO A CA 1
ATOM 947 C C . PRO A 1 122 ? 11.339 -5.790 -1.130 1.00 89.88 122 PRO A C 1
ATOM 949 O O . PRO A 1 122 ? 11.895 -6.615 -1.848 1.00 89.88 122 PRO A O 1
ATOM 952 N N . LEU A 1 123 ? 10.389 -4.981 -1.597 1.00 90.62 123 LEU A N 1
ATOM 953 C CA . LEU A 1 123 ? 9.845 -5.080 -2.959 1.00 90.62 123 LEU A C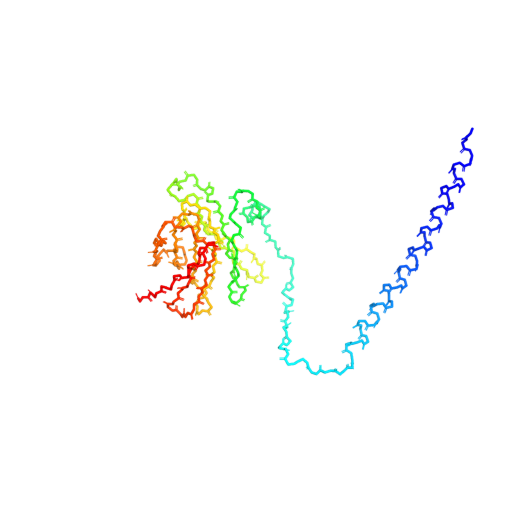A 1
ATOM 954 C C . LEU A 1 123 ? 10.346 -3.981 -3.905 1.00 90.62 123 LEU A C 1
ATOM 956 O O . LEU A 1 123 ? 10.233 -4.133 -5.121 1.00 90.62 123 LEU A O 1
ATOM 960 N N . HIS A 1 124 ? 10.867 -2.876 -3.367 1.00 90.44 124 HIS A N 1
ATOM 961 C CA . HIS A 1 124 ? 11.123 -1.663 -4.136 1.00 90.44 124 HIS A CA 1
ATOM 962 C C . HIS A 1 124 ? 12.501 -1.058 -3.875 1.00 90.44 124 HIS A C 1
ATOM 964 O O . HIS A 1 124 ? 13.052 -1.096 -2.772 1.00 90.44 124 HIS A O 1
ATOM 970 N N . ASN A 1 125 ? 13.034 -0.418 -4.916 1.00 89.69 125 ASN A N 1
ATOM 971 C CA . ASN A 1 125 ? 14.328 0.271 -4.858 1.00 89.69 125 ASN A CA 1
ATOM 972 C C . ASN A 1 125 ? 14.185 1.783 -4.615 1.00 89.69 125 ASN A C 1
ATOM 974 O O . ASN A 1 125 ? 15.174 2.499 -4.501 1.00 89.69 125 ASN A O 1
ATOM 978 N N . GLY A 1 126 ? 12.946 2.259 -4.532 1.00 88.56 126 GLY A N 1
ATOM 979 C CA . GLY A 1 126 ? 12.551 3.642 -4.300 1.00 88.56 126 GLY A CA 1
ATOM 980 C C . GLY A 1 126 ? 11.269 3.667 -3.476 1.00 88.56 126 GLY A C 1
ATOM 981 O O . GLY A 1 126 ? 10.656 2.622 -3.251 1.00 88.56 126 GLY A O 1
ATOM 982 N N . ARG A 1 127 ? 10.854 4.843 -3.001 1.00 88.88 127 ARG A N 1
ATOM 983 C CA . ARG A 1 127 ? 9.709 4.933 -2.088 1.00 88.88 127 ARG A CA 1
ATOM 984 C C . ARG A 1 127 ? 8.442 4.418 -2.760 1.00 88.88 127 ARG A C 1
ATOM 986 O O . ARG A 1 127 ? 8.082 4.869 -3.850 1.00 88.88 127 ARG A O 1
ATOM 993 N N . SER A 1 128 ? 7.737 3.518 -2.080 1.00 91.00 128 SER A N 1
ATOM 994 C CA . SER A 1 128 ? 6.407 3.076 -2.496 1.00 91.00 128 SER A CA 1
ATOM 995 C C . SER A 1 128 ? 5.425 4.250 -2.432 1.00 91.00 128 SER A C 1
ATOM 997 O O . SER A 1 128 ? 5.282 4.912 -1.406 1.00 91.00 128 SER A O 1
ATOM 999 N N . ARG A 1 129 ? 4.731 4.516 -3.533 1.00 91.31 129 ARG A N 1
ATOM 1000 C CA . ARG A 1 129 ? 3.682 5.545 -3.633 1.00 91.31 129 ARG A CA 1
ATOM 1001 C C . ARG A 1 129 ? 2.289 4.930 -3.734 1.00 91.31 129 ARG A C 1
ATOM 1003 O O . ARG A 1 129 ? 1.307 5.593 -3.428 1.00 91.31 129 ARG A O 1
ATOM 1010 N N . VAL A 1 130 ? 2.220 3.652 -4.097 1.00 92.56 130 VAL A N 1
ATOM 1011 C CA . VAL A 1 130 ? 0.994 2.878 -4.258 1.00 92.56 130 VAL A CA 1
ATOM 1012 C C . VAL A 1 130 ? 1.113 1.591 -3.463 1.00 92.56 130 VAL A C 1
ATOM 1014 O O . VAL A 1 130 ? 2.121 0.893 -3.555 1.00 92.56 130 VAL A O 1
ATOM 1017 N N . VAL A 1 131 ? 0.070 1.294 -2.695 1.00 94.56 131 VAL A N 1
ATOM 1018 C CA . VAL A 1 131 ? -0.152 0.032 -1.988 1.00 94.56 131 VAL A CA 1
ATOM 1019 C C . VAL A 1 131 ? -1.653 -0.195 -2.011 1.00 94.56 131 VAL A C 1
ATOM 1021 O O . VAL A 1 131 ? -2.382 0.675 -1.545 1.00 94.56 131 VAL A O 1
ATOM 1024 N N . VAL A 1 132 ? -2.121 -1.306 -2.578 1.00 94.81 132 VAL A N 1
ATOM 1025 C CA . VAL A 1 132 ? -3.553 -1.615 -2.697 1.00 94.81 132 VAL A CA 1
ATOM 1026 C C . VAL A 1 132 ? -3.768 -3.123 -2.615 1.00 94.81 132 VAL A C 1
ATOM 1028 O O . VAL A 1 132 ? -3.229 -3.875 -3.429 1.00 94.81 132 VAL A O 1
ATOM 1031 N N . PHE A 1 133 ? -4.590 -3.567 -1.668 1.00 95.06 133 PHE A N 1
ATOM 1032 C CA . PHE A 1 133 ? -5.051 -4.954 -1.621 1.00 95.06 133 PHE A CA 1
ATOM 1033 C C . PHE A 1 133 ? -6.029 -5.244 -2.756 1.00 95.06 133 PHE A C 1
ATOM 1035 O O . PHE A 1 133 ? -6.833 -4.386 -3.126 1.00 95.06 133 PHE A O 1
ATOM 1042 N N . SER A 1 134 ? -5.971 -6.455 -3.301 1.00 92.62 134 SER A N 1
ATOM 1043 C CA . SER A 1 134 ? -7.001 -6.911 -4.225 1.00 92.62 134 SER A CA 1
ATOM 1044 C C . SER A 1 134 ? -8.333 -7.031 -3.485 1.00 92.62 134 SER A C 1
ATOM 1046 O O . SER A 1 134 ? -8.386 -7.670 -2.434 1.00 92.62 134 SER A O 1
ATOM 1048 N N . PRO A 1 135 ? -9.431 -6.471 -4.020 1.00 90.12 135 PRO A N 1
ATOM 1049 C CA . PRO A 1 135 ? -10.756 -6.697 -3.452 1.00 90.12 135 PRO A CA 1
ATOM 1050 C C . PRO A 1 135 ? -11.257 -8.130 -3.701 1.00 90.12 135 PRO A C 1
ATOM 1052 O O . PRO A 1 135 ? -12.281 -8.519 -3.151 1.00 90.12 135 PRO A O 1
ATOM 1055 N N . PHE A 1 136 ? -10.559 -8.906 -4.537 1.00 89.75 136 PHE A N 1
ATOM 1056 C CA . PHE A 1 136 ? -10.918 -10.278 -4.895 1.00 89.75 136 PHE A CA 1
ATOM 1057 C C . PHE A 1 136 ? -10.170 -11.322 -4.051 1.00 89.75 136 PHE A C 1
ATOM 1059 O O . PHE A 1 136 ? -10.662 -12.434 -3.887 1.00 89.75 136 PHE A O 1
ATOM 1066 N N . GLU A 1 137 ? -8.997 -10.970 -3.510 1.00 88.94 137 GLU A N 1
ATOM 1067 C CA . GLU A 1 137 ? -8.172 -11.853 -2.680 1.00 88.94 137 GLU A CA 1
ATOM 1068 C C . GLU A 1 137 ? -7.300 -11.036 -1.706 1.00 88.94 137 GLU A C 1
ATOM 1070 O O . GLU A 1 137 ? -6.362 -10.360 -2.126 1.00 88.94 137 GLU A O 1
ATOM 1075 N N . SER A 1 138 ? -7.557 -11.121 -0.393 1.00 85.44 138 SER A N 1
ATOM 1076 C CA . SER A 1 138 ? -6.837 -10.321 0.622 1.00 85.44 138 SER A CA 1
ATOM 1077 C C . SER A 1 138 ? -5.333 -10.621 0.730 1.00 85.44 138 SER A C 1
ATOM 1079 O O . SER A 1 138 ? -4.591 -9.814 1.286 1.00 85.44 138 SER A O 1
ATOM 1081 N N . SER A 1 139 ? -4.868 -11.766 0.219 1.00 86.94 139 SER A N 1
ATOM 1082 C CA . SER A 1 139 ? -3.441 -12.130 0.195 1.00 86.94 139 SER A CA 1
ATOM 1083 C C . SER A 1 139 ? -2.657 -11.339 -0.868 1.00 86.94 139 SER A C 1
ATOM 1085 O O . SER A 1 139 ? -1.435 -11.197 -0.771 1.00 86.94 139 SER A O 1
ATOM 1087 N N . LEU A 1 140 ? -3.367 -10.825 -1.879 1.00 92.31 140 LEU A N 1
ATOM 1088 C CA . LEU A 1 140 ? -2.813 -10.248 -3.091 1.00 92.31 140 LEU A CA 1
ATOM 1089 C C . LEU A 1 140 ? -2.680 -8.731 -2.940 1.00 92.31 140 LEU A C 1
ATOM 1091 O O . LEU A 1 140 ? -3.6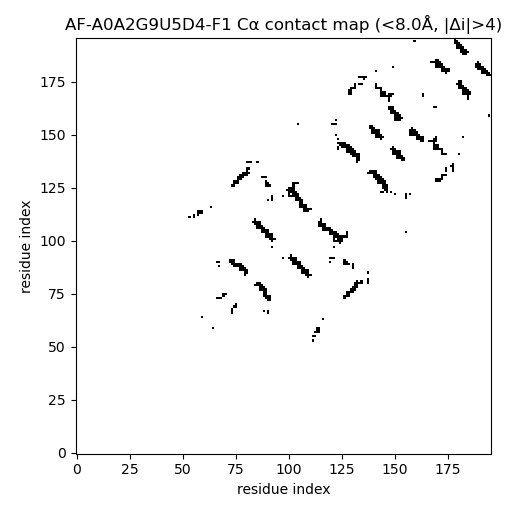40 -8.017 -2.638 1.00 92.31 140 LEU A O 1
ATOM 1095 N N . LEU A 1 141 ? -1.477 -8.228 -3.193 1.00 94.50 141 LEU A N 1
ATOM 1096 C CA . LEU A 1 141 ? -1.131 -6.828 -3.001 1.00 94.50 141 LEU A CA 1
ATOM 1097 C C . LEU A 1 141 ? -0.483 -6.249 -4.256 1.00 94.50 141 LEU A C 1
ATOM 1099 O O . LEU A 1 141 ? 0.528 -6.763 -4.735 1.00 94.50 141 LEU A O 1
ATOM 1103 N N . LEU A 1 142 ? -1.035 -5.139 -4.740 1.00 95.31 142 LEU A N 1
ATOM 1104 C CA . LEU A 1 142 ? -0.420 -4.275 -5.739 1.00 95.31 142 LEU A CA 1
ATOM 1105 C C . LEU A 1 142 ? 0.410 -3.203 -5.033 1.00 95.31 142 LEU A C 1
ATOM 1107 O O . LEU A 1 142 ? -0.107 -2.470 -4.188 1.00 95.31 142 LEU A O 1
ATOM 1111 N N . SER A 1 143 ? 1.670 -3.056 -5.424 1.00 94.69 143 SER A N 1
ATOM 1112 C CA . SER A 1 143 ? 2.530 -1.962 -4.988 1.00 94.69 143 SER A CA 1
ATOM 1113 C C . SER A 1 143 ? 3.266 -1.312 -6.155 1.00 94.69 143 SER A C 1
ATOM 1115 O O . SER A 1 143 ? 3.504 -1.920 -7.199 1.00 94.69 143 SER A O 1
ATOM 1117 N N . GLY A 1 144 ? 3.614 -0.040 -6.001 1.00 93.69 144 GLY A N 1
ATOM 1118 C CA . GLY A 1 144 ? 4.384 0.693 -6.999 1.00 93.69 144 GLY A CA 1
ATOM 1119 C C . GLY A 1 144 ? 4.955 1.982 -6.441 1.00 93.69 144 GLY A C 1
ATOM 1120 O O . GLY A 1 144 ? 4.475 2.487 -5.423 1.00 93.69 144 GLY A O 1
ATOM 1121 N N . GLY A 1 145 ? 5.983 2.529 -7.085 1.00 91.62 145 GLY A N 1
ATOM 1122 C CA . GLY A 1 145 ? 6.605 3.743 -6.576 1.00 91.62 145 GLY A CA 1
ATOM 1123 C C . GLY A 1 145 ? 7.621 4.415 -7.488 1.00 91.62 145 GLY A C 1
ATOM 1124 O O . GLY A 1 145 ? 7.558 4.346 -8.721 1.00 91.62 145 GLY A O 1
ATOM 1125 N N . GLU A 1 146 ? 8.551 5.113 -6.840 1.00 91.81 146 GLU A N 1
ATOM 1126 C CA . GLU A 1 146 ? 9.602 5.931 -7.463 1.00 91.81 146 GLU A CA 1
ATOM 1127 C C . GLU A 1 146 ? 10.613 5.114 -8.273 1.00 91.81 146 GLU A C 1
ATOM 1129 O O . GLU A 1 146 ? 11.257 5.642 -9.178 1.00 91.81 146 GLU A O 1
ATOM 1134 N N . ASP A 1 147 ? 10.706 3.811 -8.010 1.00 91.25 147 ASP A N 1
ATOM 1135 C CA . ASP A 1 147 ? 11.551 2.872 -8.750 1.00 91.25 147 ASP A CA 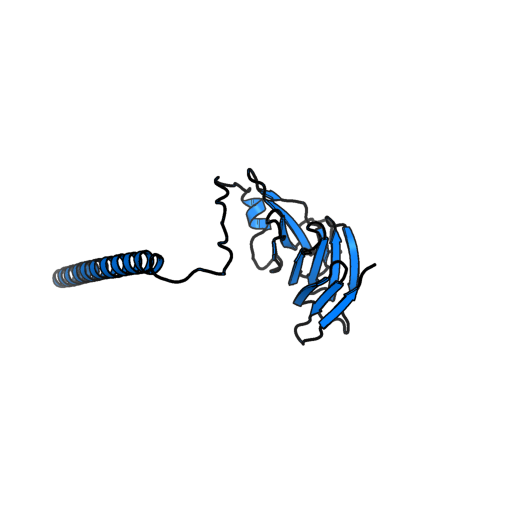1
ATOM 1136 C C . ASP A 1 147 ? 10.992 2.478 -10.124 1.00 91.25 147 ASP A C 1
ATOM 1138 O O . ASP A 1 147 ? 11.587 1.650 -10.822 1.00 91.25 147 ASP A O 1
ATOM 1142 N N . LYS A 1 148 ? 9.873 3.095 -10.537 1.00 92.44 148 LYS A N 1
ATOM 1143 C CA . LYS A 1 148 ? 9.261 2.930 -11.864 1.00 92.44 148 LYS A CA 1
ATOM 1144 C C . LYS A 1 148 ? 8.766 1.498 -12.092 1.00 92.44 148 LYS A C 1
ATOM 1146 O O . LYS A 1 148 ? 8.649 1.052 -13.240 1.00 92.44 148 LYS A O 1
ATOM 1151 N N . ARG A 1 149 ? 8.509 0.761 -11.009 1.00 90.94 149 ARG A N 1
ATOM 1152 C CA . ARG A 1 149 ? 8.030 -0.620 -11.030 1.00 90.94 149 ARG A CA 1
ATOM 1153 C C . ARG 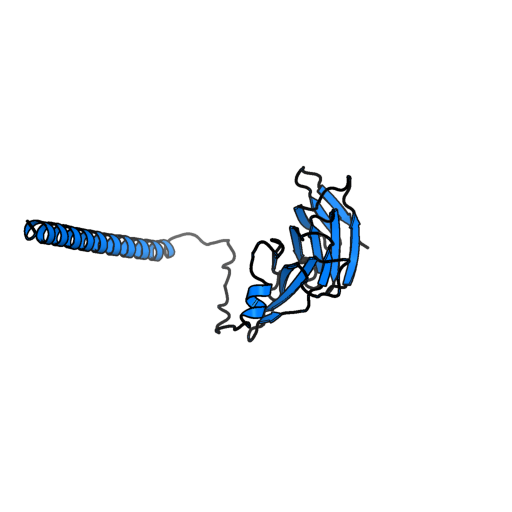A 1 149 ? 6.637 -0.700 -10.425 1.00 90.94 149 ARG A C 1
ATOM 1155 O O . ARG A 1 149 ? 6.343 -0.042 -9.431 1.00 90.94 149 ARG A O 1
ATOM 1162 N N . ALA A 1 150 ? 5.802 -1.530 -11.035 1.00 92.75 150 ALA A N 1
ATOM 1163 C CA . ALA A 1 150 ? 4.571 -2.029 -10.442 1.00 92.75 150 ALA A CA 1
ATOM 1164 C C . ALA A 1 150 ? 4.772 -3.513 -10.132 1.00 92.75 150 ALA A C 1
ATOM 1166 O O . ALA A 1 150 ? 5.267 -4.257 -10.980 1.00 92.75 150 ALA A O 1
ATOM 1167 N N . VAL A 1 151 ? 4.419 -3.927 -8.923 1.00 93.75 151 VAL A N 1
ATOM 1168 C CA . VAL A 1 151 ? 4.625 -5.277 -8.403 1.00 93.75 151 VAL A CA 1
ATOM 1169 C C . VAL A 1 151 ? 3.292 -5.794 -7.887 1.00 93.75 151 VAL A C 1
ATOM 1171 O O . VAL A 1 151 ? 2.596 -5.099 -7.153 1.00 93.75 151 VAL A O 1
ATOM 1174 N N . VAL A 1 152 ? 2.941 -7.018 -8.264 1.00 94.81 152 VAL A N 1
ATOM 1175 C CA . VAL A 1 152 ? 1.887 -7.795 -7.612 1.00 94.81 152 VAL A CA 1
ATOM 1176 C C . VAL A 1 152 ? 2.566 -8.882 -6.797 1.00 94.81 152 VAL A C 1
ATOM 1178 O O . VAL A 1 152 ? 3.376 -9.651 -7.320 1.00 94.81 152 VAL A O 1
ATOM 1181 N N . SER A 1 153 ? 2.247 -8.930 -5.509 1.00 93.62 153 SER A N 1
ATOM 1182 C CA . SER A 1 153 ? 2.848 -9.852 -4.549 1.00 93.62 153 SER A CA 1
ATOM 1183 C C . SER A 1 153 ? 1.791 -10.581 -3.730 1.00 93.62 153 SER A C 1
ATOM 1185 O O . SER A 1 153 ? 0.697 -10.058 -3.526 1.00 93.62 153 SER A O 1
ATOM 1187 N N . VAL A 1 154 ? 2.134 -11.782 -3.267 1.00 92.50 154 VAL A N 1
ATOM 1188 C CA . VAL A 1 154 ? 1.343 -12.574 -2.316 1.00 92.50 154 VAL A CA 1
ATOM 1189 C C . VAL A 1 154 ? 2.233 -12.896 -1.129 1.00 92.50 154 VAL A C 1
ATOM 1191 O O . VAL A 1 154 ? 3.291 -13.494 -1.315 1.00 92.50 154 VAL A O 1
ATOM 1194 N N . ASP A 1 155 ? 1.847 -12.444 0.065 1.00 87.12 155 ASP A N 1
ATOM 1195 C CA . ASP A 1 155 ? 2.623 -12.619 1.307 1.00 87.12 155 ASP A CA 1
ATOM 1196 C C . ASP A 1 155 ? 4.121 -12.256 1.164 1.00 87.12 155 ASP A C 1
ATOM 1198 O O . ASP A 1 155 ? 5.003 -12.890 1.742 1.00 87.12 155 ASP A O 1
ATOM 1202 N N . GLY A 1 156 ? 4.417 -11.220 0.370 1.00 85.31 156 GLY A N 1
ATOM 1203 C CA . GLY A 1 156 ? 5.778 -10.739 0.115 1.00 85.31 156 GLY A CA 1
ATOM 1204 C C . GLY A 1 156 ? 6.527 -11.430 -1.024 1.00 85.31 156 GLY A C 1
ATOM 1205 O O . GLY A 1 156 ? 7.576 -10.939 -1.435 1.00 85.31 156 GLY A O 1
ATOM 1206 N N . ALA A 1 157 ? 5.996 -12.519 -1.581 1.00 90.81 157 ALA A N 1
ATOM 1207 C CA . ALA A 1 157 ? 6.544 -13.144 -2.777 1.00 90.81 157 ALA A CA 1
ATOM 1208 C C . ALA A 1 157 ? 6.054 -12.411 -4.033 1.00 90.81 157 ALA A C 1
ATOM 1210 O O . ALA A 1 157 ? 4.850 -12.228 -4.227 1.00 90.81 157 ALA A O 1
ATOM 1211 N N . ILE A 1 158 ? 6.980 -12.000 -4.902 1.00 92.50 158 ILE A N 1
ATOM 1212 C CA . ILE A 1 158 ? 6.653 -11.354 -6.179 1.00 92.50 158 ILE A CA 1
ATOM 1213 C C . ILE A 1 158 ? 6.020 -12.391 -7.109 1.00 92.50 158 ILE A C 1
ATOM 1215 O O . ILE A 1 158 ? 6.658 -13.379 -7.464 1.00 92.50 158 ILE A O 1
ATOM 1219 N N . ARG A 1 159 ? 4.777 -12.143 -7.528 1.00 92.81 159 ARG A N 1
ATOM 1220 C CA . ARG A 1 159 ? 4.094 -12.938 -8.559 1.00 92.81 159 ARG A CA 1
ATOM 1221 C C . ARG A 1 159 ? 4.313 -12.347 -9.937 1.00 92.81 159 ARG A C 1
ATOM 1223 O O . ARG A 1 159 ? 4.692 -13.050 -10.866 1.00 92.81 159 ARG A O 1
ATOM 1230 N N . HIS A 1 160 ? 4.112 -11.038 -10.049 1.00 91.50 160 HIS A N 1
ATOM 1231 C CA . HIS A 1 160 ? 4.305 -10.311 -11.294 1.00 91.50 160 HIS A CA 1
ATOM 1232 C C . HIS A 1 160 ? 4.968 -8.971 -11.032 1.00 91.50 160 HIS A C 1
ATOM 1234 O O . HIS A 1 160 ? 4.756 -8.332 -10.001 1.00 91.50 160 HIS A O 1
ATOM 1240 N N . GLN A 1 161 ? 5.765 -8.535 -11.997 1.00 92.06 161 GLN A N 1
ATOM 1241 C CA . GLN A 1 161 ? 6.464 -7.269 -11.939 1.00 92.06 161 GLN A CA 1
ATOM 1242 C C . GLN A 1 161 ? 6.533 -6.664 -13.335 1.00 92.06 161 GLN A C 1
ATOM 1244 O O . GLN A 1 161 ? 6.906 -7.327 -14.301 1.00 92.06 161 GLN A O 1
ATOM 1249 N N . TRP A 1 162 ? 6.235 -5.372 -13.425 1.00 90.00 162 TRP A N 1
ATOM 1250 C CA . TRP A 1 162 ? 6.329 -4.612 -14.662 1.00 90.00 162 TRP A CA 1
ATOM 1251 C C . TRP A 1 162 ? 7.156 -3.357 -14.453 1.00 90.00 162 TRP A C 1
ATOM 1253 O O . TRP A 1 162 ? 7.026 -2.662 -13.444 1.00 90.00 162 TRP A O 1
ATOM 1263 N N . ARG A 1 163 ? 7.975 -3.027 -15.451 1.00 90.25 163 ARG A N 1
ATOM 1264 C CA . ARG A 1 163 ? 8.566 -1.697 -15.575 1.00 90.25 163 ARG A CA 1
ATOM 1265 C C . ARG A 1 163 ? 7.566 -0.786 -16.277 1.00 90.25 163 ARG A C 1
ATOM 1267 O O . ARG A 1 163 ? 6.966 -1.175 -17.283 1.00 90.25 163 ARG A O 1
ATOM 1274 N N . MET A 1 164 ? 7.375 0.413 -15.745 1.00 86.38 164 MET A N 1
ATOM 1275 C CA . MET A 1 164 ? 6.456 1.370 -16.343 1.00 86.38 164 MET A CA 1
ATOM 1276 C C . MET A 1 164 ? 6.994 1.898 -17.678 1.00 86.38 164 MET A C 1
ATOM 1278 O O . MET A 1 164 ? 8.207 2.107 -17.812 1.00 86.38 164 MET A O 1
ATOM 1282 N N . PRO A 1 165 ? 6.112 2.147 -18.663 1.00 82.19 165 PRO A N 1
ATOM 1283 C CA . PRO A 1 165 ? 6.496 2.782 -19.916 1.00 82.19 165 PRO A CA 1
ATOM 1284 C C . PRO A 1 165 ? 7.176 4.130 -19.678 1.00 82.19 165 PRO A C 1
ATOM 1286 O O . PRO A 1 165 ? 6.830 4.859 -18.744 1.00 82.19 165 PRO A O 1
ATOM 1289 N N . ASN A 1 166 ? 8.129 4.471 -20.547 1.00 84.00 166 ASN A N 1
ATOM 1290 C CA . ASN A 1 166 ? 8.874 5.734 -20.503 1.00 84.00 166 ASN A CA 1
ATOM 1291 C C . ASN A 1 166 ? 9.573 5.999 -19.164 1.00 84.00 166 ASN A C 1
ATOM 1293 O O . ASN A 1 166 ? 9.821 7.150 -18.815 1.00 84.00 166 ASN A O 1
ATOM 1297 N N . GLU A 1 167 ? 9.851 4.939 -18.398 1.00 83.19 167 GLU A N 1
ATOM 1298 C CA . GLU A 1 167 ? 10.553 5.024 -17.122 1.00 83.19 167 GLU A CA 1
ATOM 1299 C C . GLU A 1 167 ? 9.923 6.000 -16.116 1.00 83.19 167 GLU A C 1
ATOM 1301 O O . GLU A 1 167 ? 10.619 6.608 -15.301 1.00 83.19 167 GLU A O 1
ATOM 1306 N N . LYS A 1 168 ? 8.599 6.166 -16.159 1.00 88.00 168 LYS A N 1
ATOM 1307 C CA . LYS A 1 168 ? 7.913 7.063 -15.231 1.00 88.00 168 LYS A CA 1
ATOM 1308 C C . LYS A 1 168 ? 7.612 6.364 -13.895 1.00 88.00 168 LYS A C 1
ATOM 1310 O O . LYS A 1 168 ? 7.263 5.183 -13.900 1.00 88.00 168 LYS A O 1
ATOM 1315 N N . PRO A 1 169 ? 7.688 7.075 -12.755 1.00 90.38 169 PRO A N 1
ATOM 1316 C CA . PRO A 1 169 ? 7.218 6.552 -11.476 1.00 90.38 169 PRO A CA 1
ATOM 1317 C C . PRO A 1 169 ? 5.730 6.193 -11.499 1.00 90.38 169 PRO A C 1
ATOM 1319 O O . PRO A 1 169 ? 4.940 6.817 -12.224 1.00 90.38 169 PRO A O 1
ATOM 1322 N N . VAL A 1 170 ? 5.359 5.228 -10.656 1.00 91.56 170 VAL A N 1
ATOM 1323 C CA . VAL A 1 170 ? 3.960 4.887 -10.375 1.00 91.56 170 VAL A CA 1
ATOM 1324 C C . VAL A 1 170 ? 3.483 5.775 -9.232 1.00 91.56 170 VAL A C 1
ATOM 1326 O O . VAL A 1 170 ? 4.043 5.719 -8.143 1.00 91.56 170 VAL A O 1
ATOM 1329 N N . TRP A 1 171 ? 2.455 6.587 -9.469 1.00 90.56 171 TRP A N 1
ATOM 1330 C CA . TRP A 1 171 ? 1.892 7.488 -8.452 1.00 90.56 171 TRP A CA 1
ATOM 1331 C C . TRP A 1 171 ? 0.511 7.055 -7.976 1.00 90.56 171 TRP A C 1
ATOM 1333 O O . TRP A 1 171 ? 0.102 7.404 -6.875 1.00 90.56 171 TRP A O 1
ATOM 1343 N N . THR A 1 172 ? -0.204 6.300 -8.805 1.00 89.81 172 THR A N 1
ATOM 1344 C CA . THR A 1 172 ? -1.524 5.756 -8.496 1.00 89.81 172 THR A CA 1
ATOM 1345 C C . THR A 1 172 ? -1.658 4.364 -9.097 1.00 89.81 172 THR A C 1
ATOM 1347 O O . THR A 1 172 ? -0.982 4.032 -10.074 1.00 89.81 172 THR A O 1
ATOM 1350 N N . GLY A 1 173 ? -2.512 3.537 -8.512 1.00 90.50 173 GLY A N 1
ATOM 1351 C CA . GLY A 1 173 ? -2.861 2.244 -9.070 1.00 90.50 173 GLY A CA 1
ATOM 1352 C C . GLY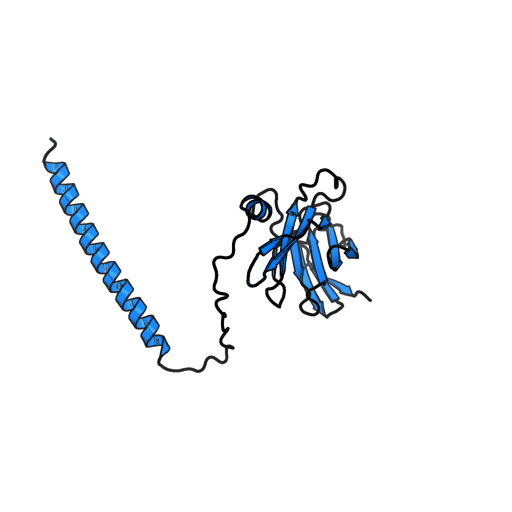 A 1 173 ? -4.076 1.650 -8.381 1.00 90.50 173 GLY A C 1
ATOM 1353 O O . GLY A 1 173 ? -4.392 2.011 -7.250 1.00 90.50 173 GLY A O 1
ATOM 1354 N N . CYS A 1 174 ? -4.773 0.764 -9.079 1.00 91.69 174 CYS A N 1
ATOM 1355 C CA . CYS A 1 174 ? -5.931 0.058 -8.555 1.00 91.69 174 CYS A CA 1
ATOM 1356 C C . CYS A 1 174 ? -6.151 -1.272 -9.278 1.00 91.69 174 CYS A C 1
ATOM 1358 O O . CYS A 1 174 ? -5.597 -1.535 -10.348 1.00 91.69 174 CYS A O 1
ATOM 1360 N N . TRP A 1 175 ? -7.004 -2.093 -8.684 1.00 91.38 175 TRP A N 1
ATOM 1361 C CA . TRP A 1 175 ? -7.512 -3.323 -9.270 1.00 91.38 175 TRP A CA 1
ATOM 1362 C C . TRP A 1 175 ? -8.726 -3.014 -10.144 1.00 91.38 175 TRP A C 1
ATOM 1364 O O . TRP A 1 175 ? -9.626 -2.299 -9.711 1.00 91.38 175 TRP A O 1
ATOM 1374 N N . THR A 1 176 ? -8.755 -3.542 -11.367 1.00 90.38 176 THR A N 1
ATOM 1375 C CA . THR A 1 176 ? -9.902 -3.400 -12.284 1.00 90.38 176 THR A CA 1
ATOM 1376 C C . THR A 1 176 ? -10.640 -4.718 -12.504 1.00 90.38 176 THR A C 1
ATOM 1378 O O . THR A 1 176 ? -11.818 -4.703 -12.846 1.00 90.38 176 THR A O 1
ATOM 1381 N N . ALA A 1 177 ? -9.971 -5.850 -12.281 1.00 88.69 177 ALA A N 1
ATOM 1382 C CA . ALA A 1 177 ? -10.556 -7.187 -12.226 1.00 88.69 177 ALA A CA 1
ATOM 1383 C C . ALA A 1 177 ? -9.678 -8.099 -11.352 1.00 88.69 177 ALA A C 1
ATOM 1385 O O . ALA A 1 177 ? -8.578 -7.703 -10.965 1.00 88.69 177 ALA A O 1
ATOM 1386 N N . ALA A 1 178 ? -10.133 -9.326 -11.080 1.00 86.62 178 ALA A N 1
ATOM 1387 C CA . ALA A 1 178 ? -9.390 -10.309 -10.279 1.00 86.62 178 ALA A CA 1
ATOM 1388 C C . ALA A 1 178 ? -7.958 -10.533 -10.779 1.00 86.62 178 ALA A C 1
ATOM 1390 O O . ALA A 1 178 ? -7.039 -10.702 -9.986 1.00 86.62 178 ALA A O 1
ATOM 1391 N N . ASN A 1 179 ? -7.775 -10.458 -12.095 1.00 86.25 179 ASN A N 1
ATOM 1392 C CA . ASN A 1 179 ? -6.514 -10.671 -12.781 1.00 86.25 179 ASN A CA 1
ATOM 1393 C C . ASN A 1 179 ? -5.996 -9.412 -13.506 1.00 86.25 179 ASN A C 1
ATOM 1395 O O . ASN A 1 179 ? -5.124 -9.511 -14.370 1.00 86.25 179 ASN A O 1
ATOM 1399 N N . LYS A 1 180 ? -6.549 -8.223 -13.204 1.00 85.81 180 LYS A N 1
ATOM 1400 C CA . LYS A 1 180 ? -6.195 -6.967 -13.887 1.00 85.81 180 LYS A CA 1
ATOM 1401 C C . LYS A 1 180 ? -5.933 -5.825 -12.926 1.00 85.81 180 LYS A C 1
ATOM 1403 O O . LYS A 1 180 ? -6.731 -5.528 -12.037 1.00 85.81 180 LYS A O 1
ATOM 1408 N N . VAL A 1 181 ? -4.839 -5.124 -13.192 1.00 86.06 181 VAL A N 1
ATOM 1409 C CA . VAL A 1 181 ? -4.452 -3.907 -12.480 1.00 86.06 181 VAL A CA 1
ATOM 1410 C C . VAL A 1 181 ? -4.278 -2.757 -13.455 1.00 86.06 181 VAL A C 1
ATOM 1412 O O . VAL A 1 181 ? -3.904 -2.943 -14.616 1.00 86.06 181 VAL A O 1
ATOM 1415 N N . SER A 1 182 ? -4.529 -1.550 -12.966 1.00 84.56 182 SER A N 1
ATOM 1416 C CA . SER A 1 182 ? -4.190 -0.319 -13.662 1.00 84.56 182 SER A CA 1
ATOM 1417 C C . SER A 1 182 ? -3.226 0.506 -12.819 1.00 84.56 182 SER A C 1
ATOM 1419 O O . SER A 1 182 ? -3.373 0.589 -11.601 1.00 84.56 182 SER A O 1
ATOM 1421 N N . GLY A 1 183 ? -2.211 1.077 -13.462 1.00 76.88 183 GLY A N 1
ATOM 1422 C CA . GLY A 1 183 ? -1.237 1.967 -12.836 1.00 76.88 183 GLY A CA 1
ATOM 1423 C C . GLY A 1 183 ? -1.152 3.279 -13.601 1.00 76.88 183 GLY A C 1
ATOM 1424 O O . GLY A 1 183 ? -1.173 3.277 -14.832 1.00 76.88 183 GLY A O 1
ATOM 1425 N N . GLY A 1 184 ? -1.061 4.391 -12.877 1.00 77.31 184 GLY A N 1
ATOM 1426 C CA . GLY A 1 184 ? -0.984 5.735 -13.435 1.00 77.31 184 GLY A CA 1
ATOM 1427 C C . GLY A 1 184 ? 0.281 6.473 -13.010 1.00 77.31 184 GLY A C 1
ATOM 1428 O O . GLY A 1 184 ? 0.760 6.336 -11.879 1.00 77.31 184 GLY A O 1
ATOM 1429 N N . SER A 1 185 ? 0.808 7.288 -13.924 1.00 74.00 185 SER A N 1
ATOM 1430 C CA . SER A 1 185 ? 1.814 8.303 -13.605 1.00 74.00 185 SER A CA 1
ATOM 1431 C C . SER A 1 185 ? 1.176 9.693 -13.449 1.00 74.00 185 SER A C 1
ATOM 1433 O O . SER A 1 185 ? 0.031 9.889 -13.850 1.00 74.00 185 SER A O 1
ATOM 1435 N N . LEU A 1 186 ? 1.916 10.662 -12.891 1.00 50.06 186 LEU A N 1
ATOM 1436 C CA . LEU A 1 186 ? 1.451 12.030 -12.594 1.00 50.06 186 LEU A CA 1
ATOM 1437 C C . LEU A 1 186 ? 0.937 12.759 -13.850 1.00 50.06 186 LEU A C 1
ATOM 1439 O O . LEU A 1 186 ? 0.060 13.611 -13.769 1.00 50.06 186 LEU A O 1
ATOM 1443 N N . PHE A 1 187 ? 1.438 12.362 -15.020 1.00 46.88 187 PHE A N 1
ATOM 1444 C CA . PHE A 1 187 ? 0.842 12.670 -16.315 1.00 46.88 187 PHE A CA 1
ATOM 1445 C C . PHE A 1 187 ? 0.049 11.441 -16.755 1.00 46.88 187 PHE A C 1
ATOM 1447 O O . PHE A 1 187 ? 0.664 10.398 -16.980 1.00 46.88 187 PHE A O 1
ATOM 1454 N N . VAL A 1 188 ? -1.278 11.578 -16.816 1.00 49.22 188 VAL A N 1
ATOM 1455 C CA . VAL A 1 188 ? -2.326 10.552 -16.994 1.00 49.22 188 VAL A CA 1
ATOM 1456 C C . VAL A 1 188 ? -2.032 9.558 -18.132 1.00 49.22 188 VAL A C 1
ATOM 1458 O O . VAL A 1 188 ? -2.615 9.604 -19.207 1.00 49.22 188 VAL A O 1
ATOM 1461 N N . HIS A 1 189 ? -1.118 8.625 -17.895 1.00 55.44 189 HIS A N 1
ATOM 1462 C CA . HIS A 1 189 ? -0.948 7.412 -18.681 1.00 55.44 189 HIS A CA 1
ATOM 1463 C C . HIS A 1 189 ? -1.380 6.260 -17.796 1.00 55.44 189 HIS A C 1
ATOM 1465 O O . HIS A 1 189 ? -0.648 5.864 -16.889 1.00 55.44 189 HIS A O 1
ATOM 1471 N N . ILE A 1 190 ? -2.589 5.768 -18.050 1.00 61.19 190 ILE A N 1
ATOM 1472 C CA . ILE A 1 190 ? -3.126 4.579 -17.401 1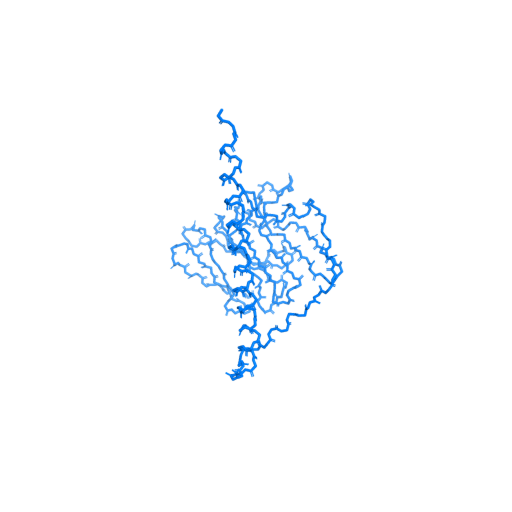.00 61.19 190 ILE A CA 1
ATOM 1473 C C . ILE A 1 190 ? -2.641 3.377 -18.203 1.00 61.19 190 ILE A C 1
ATOM 1475 O O . ILE A 1 190 ? -2.944 3.246 -19.387 1.00 61.19 190 ILE A O 1
ATOM 1479 N N . VAL A 1 191 ? -1.873 2.503 -17.562 1.00 70.19 191 VAL A N 1
ATOM 1480 C CA . VAL A 1 191 ? -1.438 1.235 -18.149 1.00 70.19 191 VAL A CA 1
ATOM 1481 C C . VAL A 1 191 ? -2.253 0.129 -17.504 1.00 70.19 191 VAL A C 1
ATOM 1483 O O . VAL A 1 191 ? -2.152 -0.070 -16.295 1.00 70.19 191 VAL A O 1
ATOM 1486 N N . GLN A 1 192 ? -3.048 -0.583 -18.301 1.00 69.25 192 GLN A N 1
ATOM 1487 C CA . GLN A 1 192 ? -3.714 -1.805 -17.861 1.00 69.25 192 GLN A CA 1
ATOM 1488 C C . GLN A 1 192 ? -2.796 -3.007 -18.083 1.00 69.25 192 GLN A C 1
ATOM 1490 O O . GLN A 1 192 ? -2.151 -3.132 -19.126 1.00 69.25 192 GLN A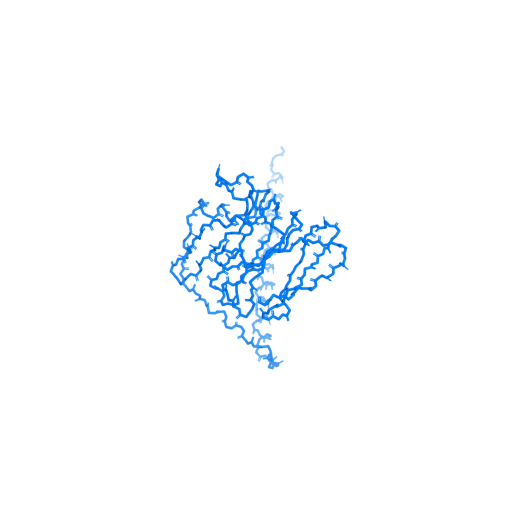 O 1
ATOM 1495 N N . ARG A 1 193 ? -2.723 -3.883 -17.083 1.00 76.06 193 ARG A N 1
ATOM 1496 C CA . ARG A 1 193 ? -1.971 -5.137 -17.132 1.00 76.06 193 ARG A CA 1
ATOM 1497 C C . ARG A 1 193 ? -2.880 -6.271 -16.692 1.00 76.06 193 ARG A C 1
ATOM 1499 O O . ARG A 1 193 ? -3.582 -6.142 -15.694 1.00 76.06 193 ARG A O 1
ATOM 1506 N N . GLU A 1 194 ? -2.834 -7.357 -17.445 1.00 67.94 194 GLU A N 1
ATOM 1507 C CA . GLU A 1 194 ? -3.460 -8.630 -17.114 1.00 67.94 194 GLU A CA 1
ATOM 1508 C C . GLU A 1 194 ? -2.364 -9.609 -16.690 1.00 67.94 194 GLU A C 1
ATOM 1510 O O . GLU A 1 194 ? -1.257 -9.570 -17.238 1.00 67.94 194 GLU A O 1
ATOM 1515 N N . PHE A 1 195 ? -2.648 -10.441 -15.697 1.00 70.81 195 PHE A N 1
ATOM 1516 C CA . PHE A 1 195 ? -1.749 -11.498 -15.256 1.00 70.81 195 PHE A CA 1
ATOM 1517 C C . PHE A 1 195 ? -2.500 -12.835 -15.250 1.00 70.81 195 PHE A C 1
ATOM 1519 O O . PHE A 1 195 ? -3.618 -12.906 -14.747 1.00 70.81 195 PHE A O 1
ATOM 1526 N N . VAL A 1 196 ? -1.925 -13.855 -15.895 1.00 53.41 196 VAL A N 1
ATOM 1527 C CA . VAL A 1 196 ? -2.477 -15.216 -16.036 1.00 53.41 196 VAL A CA 1
ATOM 1528 C C . VAL A 1 196 ? -1.574 -16.180 -15.289 1.00 53.41 196 VAL A C 1
ATOM 1530 O O . VAL A 1 196 ? -0.338 -16.019 -15.432 1.00 53.41 196 VAL A O 1
#

Nearest PDB structures (foldseek):
  8pv2-assembly1_CD  TM=7.667E-01  e=1.255E-04  Thermochaetoides thermophila DSM 1495
  3odt-assembly1_A  TM=7.658E-01  e=7.050E-04  Saccharomyces cerevisiae
  3odt-assembly2_B  TM=7.673E-01  e=1.454E-03  Saccharomyces cerevisiae
  5em2-assembly2_D  TM=7.629E-01  e=2.836E-03  Thermochaetoides thermophila DSM 1495
  8csg-assembly1_B  TM=8.087E-01  e=4.680E-03  Homo sapiens